Protein AF-A0A1Q7UGV7-F1 (afdb_monomer)

Secondary structure (DSSP, 8-state):
---S-HHHHHHHHHHHHHHHH--S-SSS---S------HHHHHHHHHHHHHHHHHHHHHHHTT--THHHHHHHHHHHHHHHHHHHH-HHHH-BTBEE-GGG---TTT--TTT-HHHHHHHHHHHHHHHHHHHHHHHHSHHHHHHHHHHH-HHHHHHTT--HHHHHHHHHHHHHHHHHHHHHHHHHHHSEE-GGGGSHHHHHHHHHHHHHH-TT-HHHHHHHHHHHHHHHHHHHH---TT----SSS-TTHHHHHHHHHHHHHHHH-TTHHHHHHHHHHHHHHHHHHHHHHHHHHHHHTT-

Sequence (300 aa):
MVSLAQTALFGIAGVIIGNLATKGGAGGTSKGLHLGWDPTVALVVAVVMTTVIGLIFGAVAARSAGIYFLMITLTFSVIATYTLGQVTNISGFSGIGGISSYTPGWIGDVLAHPDRLYYVALAVAAAVYLLIRYIVRTPFGLSLQGVRDDPVRMASLGYHVPLHRTLAFGFAAFIASLGGILYVWWSGQISPGNVDLPETINLLIMAVIGGLFRIEGAWLGAFVFIVIQNYVRDFSVPGLGFGGTLFGGSFNTIVGIIFLVIVLASPGGLMGAWDRIVAEIARRRGLMRTADESAAGAGN

Solvent-accessible surface area (backbone atoms only — not comparable to full-atom values): 15319 Å² total; per-residue (Å²): 132,80,74,44,31,48,42,23,32,13,41,50,10,27,46,44,32,42,22,28,25,33,62,64,77,72,85,84,54,51,46,41,69,44,62,45,43,58,34,60,59,22,47,54,49,19,39,51,51,29,20,53,52,23,32,53,53,15,56,61,41,30,77,44,63,71,69,58,28,38,52,51,23,42,48,47,14,51,52,40,23,50,47,38,54,65,41,36,70,58,27,7,88,77,20,36,41,54,36,26,74,47,48,38,83,91,61,38,55,39,87,83,38,57,66,47,52,50,54,49,53,51,50,51,51,53,50,51,52,51,48,51,61,51,42,54,74,33,73,68,31,47,51,51,51,44,44,67,76,38,48,67,62,34,40,75,73,71,44,63,60,44,59,54,45,11,51,53,35,17,53,49,17,38,55,25,14,56,53,17,43,53,46,25,47,71,66,20,41,47,41,37,75,76,21,26,71,67,48,38,48,51,53,49,48,24,37,45,46,5,11,90,88,43,78,70,14,44,57,53,10,44,52,54,47,50,49,49,53,54,55,56,68,71,58,71,74,90,77,74,91,69,92,62,89,80,65,89,49,62,67,63,55,51,53,49,50,54,50,51,52,46,49,74,76,24,90,44,13,55,51,43,48,49,52,53,51,53,52,48,52,50,51,55,54,52,54,51,53,54,51,52,53,53,58,63,63,72,75,119

Radius of gyration: 23.16 Å; Cα contacts (8 Å, |Δi|>4): 391; chains: 1; bounding box: 74×62×50 Å

Nearest PDB structures (foldseek):
  8e0m-assembly4_K  TM=2.360E-01  e=9.316E+00  synthetic construct

pLDDT: mean 77.2, std 14.67, range [37.06, 95.44]

Mean predicted aligned error: 10.92 Å

Foldseek 3Di:
DDFLQLLLLLQQLLLQLLQCQAQQDDPHDFQENNNNDQSVVSLVCSLVVSLVVLLVLLLVLLVDDDPSSRVSRLVNLAVSLVCLCPVCHRQNNFGRFQSLCRHHPVLHRCVVCVVSLVVVVVVLVVVVLVVVVVCCPDPLVVLVVVCVVPVVVSVVVVDPRSNSSSVVSSVSSSSSSVVSNSVCNVVRTRGSVSSDPLVSVLQVLLCQQLFVPDSSSNVVSVVVSVVLLVVQVVPPPPPPPPPDDPCPPSSSVVSVVVSVVQCVVDVGHPVRVVVVVVVVVVVVVVVVVVVVVVVVVVPD

Structure (mmCIF, N/CA/C/O backbone):
data_AF-A0A1Q7UGV7-F1
#
_entry.id   AF-A0A1Q7UGV7-F1
#
loop_
_atom_site.group_PDB
_atom_site.id
_atom_site.type_symbol
_atom_site.label_atom_id
_atom_site.label_alt_id
_atom_site.label_comp_id
_atom_site.label_asym_id
_atom_site.label_entity_id
_atom_site.label_seq_id
_atom_site.pdbx_PDB_ins_code
_atom_site.Cartn_x
_atom_site.Cartn_y
_atom_site.Cartn_z
_atom_site.occupancy
_atom_site.B_iso_or_equiv
_atom_site.auth_seq_id
_atom_site.auth_comp_id
_atom_site.auth_asym_id
_atom_site.auth_atom_id
_atom_site.pdbx_PDB_model_num
ATOM 1 N N . MET A 1 1 ? -5.995 0.614 12.269 1.00 67.00 1 MET A N 1
ATOM 2 C CA . MET A 1 1 ? -4.576 0.787 12.650 1.00 67.00 1 MET A CA 1
ATOM 3 C C . MET A 1 1 ? -3.782 0.989 11.374 1.00 67.00 1 MET A C 1
ATOM 5 O O . MET A 1 1 ? -4.121 0.351 10.386 1.00 67.00 1 MET A O 1
ATOM 9 N N . VAL A 1 2 ? -2.805 1.893 11.371 1.00 80.44 2 VAL A N 1
ATOM 10 C CA . VAL A 1 2 ? -1.904 2.085 10.221 1.00 80.44 2 VAL A CA 1
ATOM 11 C C . VAL A 1 2 ? -0.871 0.958 10.228 1.00 80.44 2 VAL A C 1
ATOM 13 O O . VAL A 1 2 ? -0.525 0.466 11.297 1.00 80.44 2 VAL A O 1
ATOM 16 N N . SER A 1 3 ? -0.417 0.523 9.058 1.00 85.75 3 SER A N 1
ATOM 17 C CA . SER A 1 3 ? 0.679 -0.434 8.911 1.00 85.75 3 SER A CA 1
ATOM 18 C C . SER A 1 3 ? 1.741 0.170 7.999 1.00 85.75 3 SER A C 1
ATOM 20 O O . SER A 1 3 ? 1.414 0.978 7.133 1.00 85.75 3 SER A O 1
ATOM 22 N N . LEU A 1 4 ? 2.998 -0.194 8.249 1.00 86.75 4 LEU A N 1
ATOM 23 C CA . LEU A 1 4 ? 4.170 0.279 7.508 1.00 86.75 4 LEU A CA 1
ATOM 24 C C . LEU A 1 4 ? 4.808 -0.825 6.651 1.00 86.75 4 LEU A C 1
ATOM 26 O O . LEU A 1 4 ? 5.877 -0.640 6.086 1.00 86.75 4 LEU A O 1
ATOM 30 N N . ALA A 1 5 ? 4.163 -1.989 6.553 1.00 89.75 5 ALA A N 1
ATOM 31 C CA . ALA A 1 5 ? 4.697 -3.141 5.828 1.00 89.75 5 ALA A CA 1
ATOM 32 C C . ALA A 1 5 ? 4.327 -3.141 4.333 1.00 89.75 5 ALA A C 1
ATOM 34 O O . ALA A 1 5 ? 4.811 -3.977 3.574 1.00 89.75 5 ALA A O 1
ATOM 35 N N . GLN A 1 6 ? 3.455 -2.233 3.894 1.00 90.81 6 GLN A N 1
ATOM 36 C CA . GLN A 1 6 ? 2.948 -2.185 2.523 1.00 90.81 6 GLN A CA 1
ATOM 37 C C . GLN A 1 6 ? 4.055 -1.905 1.509 1.00 90.81 6 GLN A C 1
ATOM 39 O O . GLN A 1 6 ? 4.048 -2.523 0.449 1.00 90.81 6 GLN A O 1
ATOM 44 N N . THR A 1 7 ? 5.030 -1.057 1.843 1.00 89.94 7 THR A N 1
ATOM 45 C CA . THR A 1 7 ? 6.210 -0.810 1.001 1.00 89.94 7 THR A CA 1
ATOM 46 C C . THR A 1 7 ? 6.999 -2.099 0.776 1.00 89.94 7 THR A C 1
ATOM 48 O O . THR A 1 7 ? 7.379 -2.411 -0.347 1.00 89.94 7 THR A O 1
ATOM 51 N N . ALA A 1 8 ? 7.156 -2.908 1.828 1.00 89.62 8 ALA A N 1
ATOM 52 C CA . ALA A 1 8 ? 7.800 -4.220 1.771 1.00 89.62 8 ALA A CA 1
ATOM 53 C C . ALA A 1 8 ? 7.129 -5.129 0.730 1.00 89.62 8 ALA A C 1
ATOM 55 O O . ALA A 1 8 ? 7.785 -5.713 -0.127 1.00 89.62 8 ALA A O 1
ATOM 56 N N . LEU A 1 9 ? 5.798 -5.220 0.794 1.00 92.38 9 LEU A N 1
ATOM 57 C CA . LEU A 1 9 ? 4.983 -6.065 -0.081 1.00 92.38 9 LEU A CA 1
ATOM 58 C C . LEU A 1 9 ? 4.959 -5.546 -1.523 1.00 92.38 9 LEU A C 1
ATOM 60 O O . LEU A 1 9 ? 5.048 -6.332 -2.463 1.00 92.38 9 LEU A O 1
ATOM 64 N N . PHE A 1 10 ? 4.907 -4.226 -1.691 1.00 91.88 10 PHE A N 1
ATOM 65 C CA . PHE A 1 10 ? 5.110 -3.548 -2.969 1.00 91.88 10 PHE A CA 1
ATOM 66 C C . PHE A 1 10 ? 6.454 -3.950 -3.600 1.00 91.88 10 PHE A C 1
ATOM 68 O O . PHE A 1 10 ? 6.502 -4.358 -4.762 1.00 91.88 10 PHE A O 1
ATOM 75 N N . GLY A 1 11 ? 7.529 -3.934 -2.809 1.00 86.50 11 GLY A N 1
ATOM 76 C CA . GLY A 1 11 ? 8.866 -4.326 -3.245 1.00 86.50 11 GLY A CA 1
ATOM 77 C C . GLY A 1 11 ? 8.981 -5.801 -3.623 1.00 86.50 11 GLY A C 1
ATOM 78 O O . GLY A 1 11 ? 9.531 -6.144 -4.670 1.00 86.50 11 GLY A O 1
ATOM 79 N N . ILE A 1 12 ? 8.410 -6.677 -2.794 1.00 87.88 12 ILE A N 1
ATOM 80 C CA . ILE A 1 12 ? 8.365 -8.125 -3.029 1.00 87.88 12 ILE A CA 1
ATOM 81 C C . ILE A 1 12 ? 7.643 -8.431 -4.348 1.00 87.88 12 ILE A C 1
ATOM 83 O O . ILE A 1 12 ? 8.163 -9.198 -5.155 1.00 87.88 12 ILE A O 1
ATOM 87 N N . ALA A 1 13 ? 6.502 -7.790 -4.620 1.00 87.19 13 ALA A N 1
ATOM 88 C CA . ALA A 1 13 ? 5.792 -7.963 -5.888 1.00 87.19 13 ALA A CA 1
ATOM 89 C C . ALA A 1 13 ? 6.644 -7.551 -7.094 1.00 87.19 13 ALA A C 1
ATOM 91 O O . ALA A 1 13 ? 6.709 -8.288 -8.078 1.00 87.19 13 ALA A O 1
ATOM 92 N N . GLY A 1 14 ? 7.330 -6.409 -6.995 1.00 83.06 14 GLY A N 1
ATOM 93 C CA . GLY A 1 14 ? 8.205 -5.915 -8.054 1.00 83.06 14 GLY A CA 1
ATOM 94 C C . GLY A 1 14 ? 9.393 -6.842 -8.341 1.00 83.06 14 GLY A C 1
ATOM 95 O O . GLY A 1 14 ? 9.759 -7.060 -9.495 1.00 83.06 14 GLY A O 1
ATOM 96 N N . VAL A 1 15 ? 9.967 -7.455 -7.306 1.00 83.50 15 VAL A N 1
ATOM 97 C CA . VAL A 1 15 ? 11.076 -8.409 -7.454 1.00 83.50 15 VAL A CA 1
ATOM 98 C C . VAL A 1 15 ? 10.588 -9.738 -8.020 1.00 83.50 15 VAL A C 1
ATOM 100 O O . VAL A 1 15 ? 11.261 -10.309 -8.878 1.00 83.50 15 VAL A O 1
ATOM 103 N N . ILE A 1 16 ? 9.416 -10.228 -7.603 1.00 84.75 16 ILE A N 1
ATOM 104 C CA . ILE A 1 16 ? 8.842 -11.463 -8.153 1.00 84.75 16 ILE A CA 1
ATOM 105 C C . ILE A 1 16 ? 8.552 -11.283 -9.645 1.00 84.75 16 ILE A C 1
ATOM 107 O O . ILE A 1 16 ? 9.018 -12.090 -10.447 1.00 84.75 16 ILE A O 1
ATOM 111 N N . ILE A 1 17 ? 7.866 -10.206 -10.048 1.00 82.56 17 ILE A N 1
ATOM 112 C CA . ILE A 1 17 ? 7.601 -9.979 -11.475 1.00 82.56 17 ILE A CA 1
ATOM 113 C C . ILE A 1 17 ? 8.897 -9.760 -12.264 1.00 82.56 17 ILE A C 1
ATOM 115 O O . ILE A 1 17 ? 9.038 -10.309 -13.353 1.00 82.56 17 ILE A O 1
ATOM 119 N N . GLY A 1 18 ? 9.880 -9.052 -11.696 1.00 76.19 18 GLY A N 1
ATOM 120 C CA . GLY A 1 18 ? 11.194 -8.874 -12.312 1.00 76.19 18 GLY A CA 1
ATOM 121 C C . GLY A 1 18 ? 11.913 -10.201 -12.570 1.00 76.19 18 GLY A C 1
ATOM 122 O O . GLY A 1 18 ? 12.462 -10.400 -13.649 1.00 76.19 18 GLY A O 1
ATOM 123 N N . ASN A 1 19 ? 11.865 -11.145 -11.629 1.00 77.31 19 ASN A N 1
ATOM 124 C CA . ASN A 1 19 ? 12.480 -12.467 -11.790 1.00 77.31 19 ASN A CA 1
ATOM 125 C C . ASN A 1 19 ? 11.734 -13.379 -12.769 1.00 77.31 19 ASN A C 1
ATOM 127 O O . ASN A 1 19 ? 12.368 -14.141 -13.500 1.00 77.31 19 ASN A O 1
ATOM 131 N N . LEU A 1 20 ? 10.399 -13.329 -12.760 1.00 76.31 20 LEU A N 1
ATOM 132 C CA . LEU A 1 20 ? 9.573 -14.207 -13.588 1.00 76.31 20 LEU A CA 1
ATOM 133 C C . LEU A 1 20 ? 9.505 -13.736 -15.042 1.00 76.31 20 LEU A C 1
ATOM 135 O O . LEU A 1 20 ? 9.543 -14.567 -15.946 1.00 76.31 20 LEU A O 1
ATOM 139 N N . ALA A 1 21 ? 9.404 -12.425 -15.269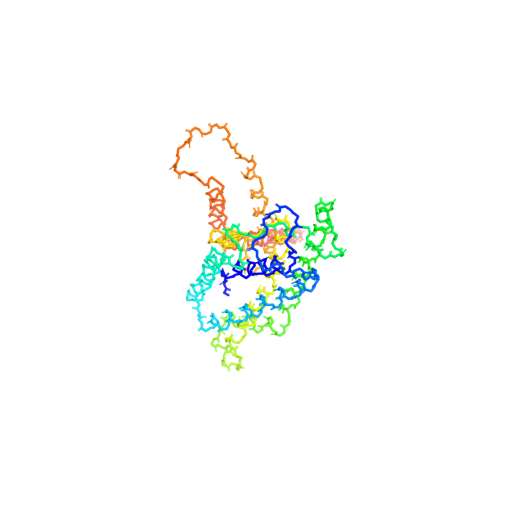 1.00 71.75 21 ALA A N 1
ATOM 140 C CA . ALA A 1 21 ? 9.193 -11.863 -16.599 1.00 71.75 21 ALA A CA 1
ATOM 141 C C . ALA A 1 21 ? 10.501 -11.663 -17.383 1.00 71.75 21 ALA A C 1
ATOM 143 O O . ALA A 1 21 ? 10.506 -11.804 -18.606 1.00 71.75 21 ALA A O 1
ATOM 144 N N . THR A 1 22 ? 11.621 -11.355 -16.717 1.00 66.88 22 THR A N 1
ATOM 145 C CA . THR A 1 22 ? 12.880 -11.096 -17.434 1.00 66.88 22 THR A CA 1
ATOM 146 C C . THR A 1 22 ? 13.484 -12.393 -17.978 1.00 66.88 22 THR A C 1
ATOM 148 O O . THR A 1 22 ? 13.682 -13.362 -17.249 1.00 66.88 22 THR A O 1
ATOM 151 N N . LYS A 1 23 ? 13.808 -12.406 -19.277 1.00 58.66 23 LYS A N 1
ATOM 152 C CA . LYS A 1 23 ? 14.456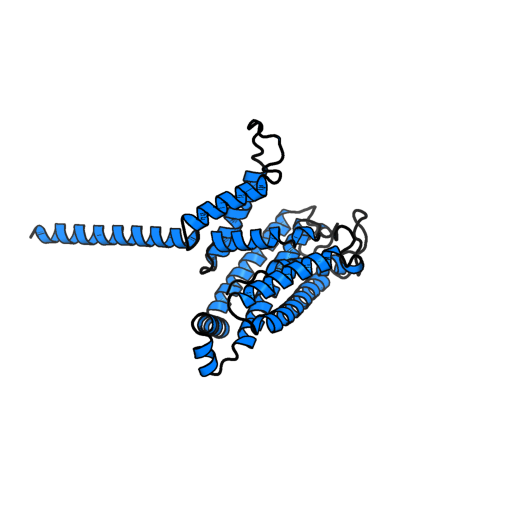 -13.537 -19.976 1.00 58.66 23 LYS A CA 1
ATOM 153 C C . LYS A 1 23 ? 15.986 -13.485 -19.966 1.00 58.66 23 LYS A C 1
ATOM 155 O O . LYS A 1 23 ? 16.624 -14.318 -20.594 1.00 58.66 23 LYS A O 1
ATOM 160 N N . GLY A 1 24 ? 16.575 -12.508 -19.278 1.00 58.38 24 GLY A N 1
ATOM 161 C CA . GLY A 1 24 ? 17.994 -12.205 -19.429 1.00 58.38 24 GLY A CA 1
ATOM 162 C C . GLY A 1 24 ? 18.267 -11.569 -20.793 1.00 58.38 24 GLY A C 1
ATOM 163 O O . GLY A 1 24 ? 18.803 -12.214 -21.684 1.00 58.38 24 GLY A O 1
ATOM 164 N N . GLY A 1 25 ? 17.895 -10.294 -20.964 1.00 42.88 25 GLY A N 1
ATOM 165 C CA . GLY A 1 25 ? 18.354 -9.493 -22.107 1.00 42.88 25 GLY A CA 1
ATOM 166 C C . GLY A 1 25 ? 17.326 -8.557 -22.743 1.00 42.88 25 GLY A C 1
ATOM 167 O O . GLY A 1 25 ? 16.504 -8.978 -23.544 1.00 42.88 25 GLY A O 1
ATOM 168 N N . ALA A 1 26 ? 17.437 -7.269 -22.415 1.00 37.06 26 ALA A N 1
ATOM 169 C CA . ALA A 1 26 ? 17.549 -6.142 -23.350 1.00 37.06 26 ALA A CA 1
ATOM 170 C C . ALA A 1 26 ? 18.143 -4.978 -22.527 1.00 37.06 26 ALA A C 1
ATOM 172 O O . ALA A 1 26 ? 17.424 -4.290 -21.812 1.00 37.06 26 ALA A O 1
ATOM 173 N N . GLY A 1 27 ? 19.481 -4.869 -22.495 1.00 40.97 27 GLY A N 1
ATOM 174 C CA . GLY A 1 27 ? 20.217 -3.877 -21.681 1.00 40.97 27 GLY A CA 1
ATOM 175 C C . GLY A 1 27 ? 21.348 -4.418 -20.786 1.00 40.97 27 GLY A C 1
ATOM 176 O O . GLY A 1 27 ? 22.076 -3.631 -20.195 1.00 40.97 27 GLY A O 1
ATOM 177 N N . GLY A 1 28 ? 21.546 -5.740 -20.698 1.00 39.44 28 GLY A N 1
ATOM 178 C CA . GLY A 1 28 ? 22.765 -6.330 -20.115 1.00 39.44 28 GLY A CA 1
ATOM 179 C C . GLY A 1 28 ? 22.856 -6.473 -18.584 1.00 39.44 28 GLY A C 1
ATOM 180 O O . GLY A 1 28 ? 23.904 -6.894 -18.105 1.00 39.44 28 GLY A O 1
ATOM 181 N N . THR A 1 29 ? 21.815 -6.192 -17.791 1.00 47.84 29 THR A N 1
ATOM 182 C CA . THR A 1 29 ? 21.934 -6.193 -16.308 1.00 47.84 29 THR A CA 1
ATOM 183 C C . THR A 1 29 ? 20.670 -6.617 -15.546 1.00 47.84 29 THR A C 1
ATOM 185 O O . THR A 1 29 ? 20.337 -6.058 -14.506 1.00 47.84 29 THR A O 1
ATOM 188 N N . SER A 1 30 ? 19.967 -7.662 -15.979 1.00 50.06 30 SER A N 1
ATOM 189 C CA . SER A 1 30 ? 19.127 -8.412 -15.034 1.00 50.06 30 SER A CA 1
ATOM 190 C C . SER A 1 30 ? 20.009 -9.513 -14.426 1.00 50.06 30 SER A C 1
ATOM 192 O O . SER A 1 30 ? 20.573 -10.288 -15.187 1.00 50.06 30 SER A O 1
ATOM 194 N N . LYS A 1 31 ? 20.179 -9.552 -13.095 1.00 52.72 31 LYS A N 1
ATOM 195 C CA . LYS A 1 31 ? 20.978 -10.556 -12.350 1.00 52.72 31 LYS A CA 1
ATOM 196 C C . LYS A 1 31 ? 20.085 -11.427 -11.441 1.00 52.72 31 LYS A C 1
ATOM 198 O O . LYS A 1 31 ? 20.408 -11.624 -10.275 1.00 52.72 31 LYS A O 1
ATOM 203 N N . GLY A 1 32 ? 18.917 -11.823 -11.941 1.00 55.88 32 GLY A N 1
ATOM 204 C CA . GLY A 1 32 ? 17.893 -12.572 -11.198 1.00 55.88 32 GLY A CA 1
ATOM 205 C C . GLY A 1 32 ? 17.752 -14.016 -11.695 1.00 55.88 32 GLY A C 1
ATOM 206 O O . GLY A 1 32 ? 18.615 -14.518 -12.405 1.00 55.88 32 GLY A O 1
ATOM 207 N N . LEU A 1 33 ? 16.643 -14.683 -11.365 1.00 58.44 33 LEU A N 1
ATOM 208 C CA . LEU A 1 33 ? 16.384 -16.090 -11.719 1.00 58.44 33 LEU A CA 1
ATOM 209 C C . LEU A 1 33 ? 16.095 -16.345 -13.215 1.00 58.44 33 LEU A C 1
ATOM 211 O O . LEU A 1 33 ? 16.104 -17.498 -13.632 1.00 58.44 33 LEU A O 1
ATOM 215 N N . HIS A 1 34 ? 15.831 -15.304 -14.010 1.00 65.00 34 HIS A N 1
ATOM 216 C CA . HIS A 1 34 ? 15.622 -15.359 -15.471 1.00 65.00 34 HIS A CA 1
ATOM 217 C C . HIS A 1 34 ? 14.693 -16.475 -15.966 1.00 65.00 34 HIS A C 1
ATOM 219 O O . HIS A 1 34 ? 15.023 -17.216 -16.889 1.00 65.00 34 HIS A O 1
ATOM 225 N N . LEU A 1 35 ? 13.512 -16.600 -15.359 1.00 63.97 35 LEU A N 1
ATOM 226 C CA . LEU A 1 35 ? 12.577 -17.682 -15.688 1.00 63.97 35 LEU A CA 1
ATOM 227 C C . LEU A 1 35 ? 11.894 -17.494 -17.048 1.00 63.97 35 LEU A C 1
ATOM 229 O O . LEU A 1 35 ? 11.501 -18.475 -17.677 1.00 63.97 35 LEU A O 1
ATOM 233 N N . GLY A 1 36 ? 11.757 -16.251 -17.515 1.00 66.19 36 GLY A N 1
ATOM 234 C CA . GLY A 1 36 ? 11.267 -15.966 -18.857 1.00 66.19 36 GLY A CA 1
ATOM 235 C C . GLY A 1 36 ? 9.827 -16.388 -19.136 1.00 66.19 36 GLY A C 1
ATOM 236 O O . GLY A 1 36 ? 9.502 -16.768 -20.264 1.00 66.19 36 GLY A O 1
ATOM 237 N N . TRP A 1 37 ? 8.970 -16.368 -18.122 1.00 76.19 37 TRP A N 1
ATOM 238 C CA . TRP A 1 37 ? 7.570 -16.753 -18.263 1.00 76.19 37 TRP A CA 1
ATOM 239 C C . TRP A 1 37 ? 6.782 -15.714 -19.057 1.00 76.19 37 TRP A C 1
ATOM 241 O O . TRP A 1 37 ? 7.215 -14.573 -19.231 1.00 76.19 37 TRP A O 1
ATOM 251 N N . ASP A 1 38 ? 5.607 -16.116 -19.548 1.00 79.50 38 ASP A N 1
ATOM 252 C CA . ASP A 1 38 ? 4.688 -15.163 -20.161 1.00 79.50 38 ASP A CA 1
ATOM 253 C C . ASP A 1 38 ? 4.357 -14.039 -19.154 1.00 79.50 38 ASP A C 1
ATOM 255 O O . ASP A 1 38 ? 4.014 -14.345 -18.003 1.00 79.50 38 ASP A O 1
ATOM 259 N N . PRO A 1 39 ? 4.441 -12.751 -19.542 1.00 76.06 39 PRO A N 1
ATOM 260 C CA . PRO A 1 39 ? 4.226 -11.642 -18.617 1.00 76.06 39 PRO A CA 1
ATOM 261 C C . PRO A 1 39 ? 2.851 -11.655 -17.933 1.00 76.06 39 PRO A C 1
ATOM 263 O O . PRO A 1 39 ? 2.724 -11.150 -16.818 1.00 76.06 39 PRO A O 1
ATOM 266 N N . THR A 1 40 ? 1.817 -12.242 -18.552 1.00 80.25 40 THR A N 1
ATOM 267 C CA . THR A 1 40 ? 0.489 -12.378 -17.925 1.00 80.25 40 THR A CA 1
ATOM 268 C C . THR A 1 40 ? 0.490 -13.415 -16.808 1.00 80.25 40 THR A C 1
ATOM 270 O O . THR A 1 40 ? -0.086 -13.185 -15.744 1.00 80.25 40 THR A O 1
ATOM 273 N N . VAL A 1 41 ? 1.191 -14.531 -17.004 1.00 83.75 41 VAL A N 1
ATOM 274 C CA . VAL A 1 41 ? 1.348 -15.568 -15.979 1.00 83.75 41 VAL A CA 1
ATOM 275 C C . VAL A 1 41 ? 2.220 -15.037 -14.844 1.00 83.75 41 VAL A C 1
ATOM 277 O O . VAL A 1 41 ? 1.868 -15.189 -13.676 1.00 83.75 41 VAL A O 1
ATOM 280 N N . ALA A 1 42 ? 3.309 -14.336 -15.176 1.00 83.69 42 ALA A N 1
ATOM 281 C CA . ALA A 1 42 ? 4.181 -13.688 -14.200 1.00 83.69 42 ALA A CA 1
ATOM 282 C C . ALA A 1 42 ? 3.423 -12.670 -13.331 1.00 83.69 42 ALA A C 1
ATOM 284 O O . ALA A 1 42 ? 3.621 -12.638 -12.118 1.00 83.69 42 ALA A O 1
ATOM 285 N N . LEU A 1 43 ? 2.514 -11.892 -13.931 1.00 85.62 43 LEU A N 1
ATOM 286 C CA . LEU A 1 43 ? 1.643 -10.949 -13.229 1.00 85.62 43 LEU A CA 1
ATOM 287 C C . LEU A 1 43 ? 0.765 -11.654 -12.186 1.00 85.62 43 LEU A C 1
ATOM 289 O O . LEU A 1 43 ? 0.776 -11.280 -11.014 1.00 85.62 43 LEU A O 1
ATOM 293 N N . VAL A 1 44 ? 0.015 -12.679 -12.602 1.00 88.81 44 VAL A N 1
ATOM 294 C CA . VAL A 1 44 ? -0.903 -13.404 -11.709 1.00 88.81 44 VAL A CA 1
ATOM 295 C C . VAL A 1 44 ? -0.128 -14.070 -10.577 1.00 88.81 44 VAL A C 1
ATOM 297 O O . VAL A 1 44 ? -0.511 -13.954 -9.413 1.00 88.81 44 VAL A O 1
ATOM 300 N N . VAL A 1 45 ? 0.997 -14.713 -10.893 1.00 89.44 45 VAL A N 1
ATOM 301 C CA . VAL A 1 45 ? 1.837 -15.377 -9.892 1.00 89.44 45 VAL A CA 1
ATOM 302 C C . VAL A 1 45 ? 2.442 -14.366 -8.920 1.00 89.44 45 VAL A C 1
ATOM 304 O O . VAL A 1 45 ? 2.421 -14.616 -7.717 1.00 89.44 45 VAL A O 1
ATOM 307 N N . ALA A 1 46 ? 2.913 -13.206 -9.389 1.00 88.31 46 ALA A N 1
ATOM 308 C CA . ALA A 1 46 ? 3.447 -12.161 -8.518 1.00 88.31 46 ALA A CA 1
ATOM 309 C C . ALA A 1 46 ? 2.394 -11.637 -7.534 1.00 88.31 46 ALA A C 1
ATOM 311 O O . ALA A 1 46 ? 2.664 -11.536 -6.338 1.00 88.31 46 ALA A O 1
ATOM 312 N N . VAL A 1 47 ? 1.177 -11.370 -8.011 1.00 92.69 47 VAL A N 1
ATOM 313 C CA . VAL A 1 47 ? 0.071 -10.917 -7.156 1.00 92.69 47 VAL A CA 1
ATOM 314 C C . VAL A 1 47 ? -0.311 -11.989 -6.137 1.00 92.69 47 VAL A C 1
ATOM 316 O O . VAL A 1 47 ? -0.431 -11.689 -4.947 1.00 92.69 47 VAL A O 1
ATOM 319 N N . VAL A 1 48 ? -0.466 -13.245 -6.566 1.00 94.19 48 VAL A N 1
ATOM 320 C CA . VAL A 1 48 ? -0.848 -14.354 -5.677 1.00 94.19 48 VAL A CA 1
ATOM 321 C C . VAL A 1 48 ? 0.228 -14.598 -4.621 1.00 94.19 48 VAL A C 1
ATOM 323 O O . VAL A 1 48 ? -0.087 -14.626 -3.432 1.00 94.19 48 VAL A O 1
ATOM 326 N N . MET A 1 49 ? 1.496 -14.700 -5.019 1.00 92.88 49 MET A N 1
ATOM 327 C CA . MET A 1 49 ? 2.606 -14.950 -4.096 1.00 92.88 49 MET A CA 1
ATOM 328 C C . MET A 1 49 ? 2.764 -13.816 -3.083 1.00 92.88 49 MET A C 1
ATOM 330 O O . MET A 1 49 ? 2.846 -14.080 -1.884 1.00 92.88 49 MET A O 1
ATOM 334 N N . THR A 1 50 ? 2.723 -12.554 -3.522 1.00 93.00 50 THR A N 1
ATOM 335 C CA . THR A 1 50 ? 2.789 -11.411 -2.599 1.00 93.00 50 THR A CA 1
ATOM 336 C C . THR A 1 50 ? 1.585 -11.362 -1.665 1.00 93.00 50 THR A C 1
ATOM 338 O O . THR A 1 50 ? 1.742 -11.056 -0.484 1.00 93.00 50 THR A O 1
ATOM 341 N N . THR A 1 51 ? 0.388 -11.708 -2.144 1.00 94.25 51 THR A N 1
ATOM 342 C CA . THR A 1 51 ? -0.815 -11.766 -1.298 1.00 94.25 51 THR A CA 1
ATOM 343 C C . THR A 1 51 ? -0.688 -12.856 -0.234 1.00 94.25 51 THR A C 1
ATOM 345 O O . THR A 1 51 ? -1.021 -12.616 0.926 1.00 94.25 51 THR A O 1
ATOM 348 N N . VAL A 1 52 ? -0.149 -14.028 -0.585 1.00 95.44 52 VAL A N 1
ATOM 349 C CA . VAL A 1 52 ? 0.116 -15.123 0.365 1.00 95.44 52 VAL A CA 1
ATOM 350 C C . VAL A 1 52 ? 1.165 -14.711 1.400 1.00 95.44 52 VAL A C 1
ATOM 352 O O . VAL A 1 52 ? 0.943 -14.898 2.595 1.00 95.44 52 VAL A O 1
ATOM 355 N N 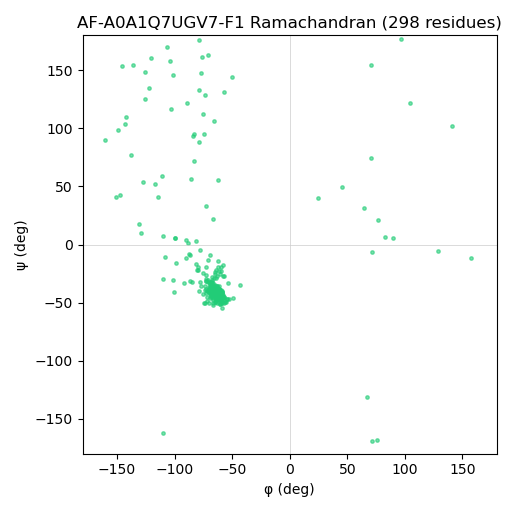. ILE A 1 53 ? 2.266 -14.082 0.977 1.00 93.88 53 ILE A N 1
ATOM 356 C CA . ILE A 1 53 ? 3.285 -13.536 1.893 1.00 93.88 53 ILE A CA 1
ATOM 357 C C . ILE A 1 53 ? 2.661 -12.482 2.817 1.00 93.88 53 ILE A C 1
ATOM 359 O O . ILE A 1 53 ? 2.889 -12.495 4.027 1.00 93.88 53 ILE A O 1
ATOM 363 N N . GLY A 1 54 ? 1.806 -11.619 2.269 1.00 92.94 54 GLY A N 1
ATOM 364 C CA . GLY A 1 54 ? 1.021 -10.654 3.025 1.00 92.94 54 GLY A CA 1
ATOM 365 C C . GLY A 1 54 ? 0.128 -11.316 4.069 1.00 92.94 54 GLY A C 1
ATOM 366 O O . GLY A 1 54 ? 0.134 -10.895 5.217 1.00 92.94 54 GLY A O 1
ATOM 367 N N . LEU A 1 55 ? -0.594 -12.384 3.727 1.00 94.00 55 LEU A N 1
ATOM 368 C CA . LEU A 1 55 ? -1.410 -13.131 4.689 1.00 94.00 55 LEU A CA 1
ATOM 369 C C . LEU A 1 55 ? -0.565 -13.748 5.809 1.00 94.00 55 LEU A C 1
ATOM 371 O O . LEU A 1 55 ? -0.982 -13.712 6.964 1.00 94.00 55 LEU A O 1
ATOM 375 N N . ILE A 1 56 ? 0.632 -14.253 5.502 1.00 94.56 56 ILE A N 1
ATOM 376 C CA . ILE A 1 56 ? 1.559 -14.789 6.510 1.00 94.56 56 ILE A CA 1
ATOM 377 C C . ILE A 1 56 ? 2.025 -13.672 7.453 1.00 94.56 56 ILE A C 1
ATOM 379 O O . ILE A 1 56 ? 1.923 -13.807 8.673 1.00 94.56 56 ILE A O 1
ATOM 383 N N . PHE A 1 57 ? 2.474 -12.539 6.909 1.00 92.94 57 PHE A N 1
ATOM 384 C CA . PHE A 1 57 ? 2.877 -11.375 7.707 1.00 92.94 57 PHE A CA 1
ATOM 385 C C . PHE A 1 57 ? 1.707 -10.828 8.529 1.00 92.94 57 PHE A C 1
ATOM 387 O O . PHE A 1 57 ? 1.862 -10.513 9.709 1.00 92.94 57 PHE A O 1
ATOM 394 N N . GLY A 1 58 ? 0.515 -10.796 7.937 1.00 90.75 58 GLY A N 1
ATOM 395 C CA . GLY A 1 58 ? -0.733 -10.433 8.589 1.00 90.75 58 GLY A CA 1
ATOM 396 C C . GLY A 1 58 ? -1.068 -11.358 9.753 1.00 90.75 58 GLY A C 1
ATOM 397 O O . GLY A 1 58 ? -1.428 -10.863 10.814 1.00 90.75 58 GLY A O 1
ATOM 398 N N . ALA A 1 59 ? -0.886 -12.672 9.604 1.00 92.44 59 ALA A N 1
ATOM 399 C CA . ALA A 1 59 ? -1.164 -13.656 10.650 1.00 92.44 59 ALA A CA 1
ATOM 400 C C . ALA A 1 59 ? -0.245 -13.484 11.868 1.00 92.44 59 ALA A C 1
ATOM 402 O O . ALA A 1 59 ? -0.677 -13.669 13.009 1.00 92.44 59 ALA A O 1
ATOM 403 N N . VAL A 1 60 ? 1.012 -13.098 11.630 1.00 92.00 60 VAL A N 1
ATOM 404 C CA . VAL A 1 60 ? 1.977 -12.784 12.689 1.00 92.00 60 VAL A CA 1
ATOM 405 C C . VAL A 1 60 ? 1.637 -11.443 13.343 1.00 92.00 60 VAL A C 1
ATOM 407 O O . VAL A 1 60 ? 1.496 -11.373 14.563 1.00 92.00 60 VAL A O 1
ATOM 410 N N . ALA A 1 61 ? 1.435 -10.389 12.548 1.00 89.81 61 ALA A N 1
ATOM 411 C CA . ALA A 1 61 ? 1.170 -9.046 13.062 1.00 89.81 61 ALA A CA 1
ATOM 412 C C . ALA A 1 61 ? -0.196 -8.922 13.755 1.00 89.81 61 ALA A C 1
ATOM 414 O O . ALA A 1 61 ? -0.325 -8.181 14.726 1.00 89.81 61 ALA A O 1
ATOM 415 N N . ALA A 1 62 ? -1.215 -9.663 13.313 1.00 86.62 62 ALA A N 1
ATOM 416 C CA . ALA A 1 62 ? -2.576 -9.587 13.845 1.00 86.62 62 ALA A CA 1
ATOM 417 C C . ALA A 1 62 ? -2.694 -9.973 15.327 1.00 86.62 62 ALA A C 1
ATOM 419 O O . ALA A 1 62 ? -3.678 -9.598 15.973 1.00 86.62 62 ALA A O 1
ATOM 420 N N . ARG A 1 63 ? -1.700 -10.696 15.862 1.00 85.06 63 ARG A N 1
ATOM 421 C CA . ARG A 1 63 ? -1.607 -11.059 17.284 1.00 85.06 63 ARG A CA 1
ATOM 422 C C . ARG A 1 63 ? -1.233 -9.876 18.175 1.00 85.06 63 ARG A C 1
ATOM 424 O O . ARG A 1 63 ? -1.475 -9.923 19.376 1.00 85.06 63 ARG A O 1
ATOM 431 N N . SER A 1 64 ? -0.673 -8.818 17.602 1.00 86.12 64 SER A N 1
ATOM 432 C CA . SER A 1 64 ? -0.260 -7.617 18.321 1.00 86.12 64 SER A CA 1
ATOM 433 C C . SER A 1 64 ? -1.246 -6.470 18.098 1.00 86.12 64 SER A C 1
ATOM 435 O O . SER A 1 64 ? -2.006 -6.439 17.128 1.00 86.12 64 SER A O 1
ATOM 437 N N . ALA A 1 65 ? -1.256 -5.510 19.021 1.00 80.69 65 ALA A N 1
ATOM 438 C CA . ALA A 1 65 ? -2.122 -4.337 18.963 1.00 80.69 65 ALA A CA 1
ATOM 439 C C . ALA A 1 65 ? -1.344 -3.064 19.319 1.00 80.69 65 ALA A C 1
ATOM 441 O O . ALA A 1 65 ? -0.344 -3.106 20.037 1.00 80.69 65 ALA A O 1
ATOM 442 N N . GLY A 1 66 ? -1.814 -1.924 18.811 1.00 81.88 66 GLY A N 1
ATOM 443 C CA . GLY A 1 66 ? -1.265 -0.609 19.139 1.00 81.88 66 GLY A CA 1
ATOM 444 C C . GLY A 1 66 ? 0.159 -0.412 18.619 1.00 81.88 66 GLY A C 1
ATOM 445 O O . GLY A 1 66 ? 0.445 -0.683 17.454 1.00 81.88 66 GLY A O 1
ATOM 446 N N . ILE A 1 67 ? 1.051 0.062 19.491 1.00 87.00 67 ILE A N 1
ATOM 447 C CA . ILE A 1 67 ? 2.445 0.386 19.149 1.00 87.00 67 ILE A CA 1
ATOM 448 C C . ILE A 1 67 ? 3.219 -0.870 18.720 1.00 87.00 67 ILE A C 1
ATOM 450 O O . ILE A 1 67 ? 3.995 -0.817 17.770 1.00 87.00 67 ILE A O 1
ATOM 454 N N . TYR A 1 68 ? 2.950 -2.024 19.338 1.00 89.50 68 TYR A N 1
ATOM 455 C CA . TYR A 1 68 ? 3.599 -3.286 18.969 1.00 89.50 68 TYR A CA 1
ATOM 456 C C . TYR A 1 68 ? 3.282 -3.709 17.531 1.00 89.50 68 TYR A C 1
ATOM 458 O O . TYR A 1 68 ? 4.163 -4.194 16.827 1.00 89.50 68 TYR A O 1
ATOM 466 N N . PHE A 1 69 ? 2.046 -3.480 17.070 1.00 88.25 69 PHE A N 1
ATOM 467 C CA . PHE A 1 69 ? 1.666 -3.744 15.680 1.00 88.25 69 PHE A CA 1
ATOM 468 C C . PHE A 1 69 ? 2.479 -2.877 14.713 1.00 88.25 69 PHE A C 1
ATOM 470 O O . PHE A 1 69 ? 3.030 -3.387 13.739 1.00 88.25 69 PHE A O 1
ATOM 477 N N . LEU A 1 70 ? 2.614 -1.581 15.013 1.00 88.00 70 LEU A N 1
ATOM 478 C CA . LEU A 1 70 ? 3.427 -0.668 14.209 1.00 88.00 70 LEU A CA 1
ATOM 479 C C . LEU A 1 70 ? 4.883 -1.132 14.150 1.00 88.00 70 LEU A C 1
ATOM 481 O O . LEU A 1 70 ? 5.434 -1.242 13.056 1.00 88.00 70 LEU A O 1
ATOM 485 N N . MET A 1 71 ? 5.464 -1.480 15.301 1.00 91.25 71 MET A N 1
ATOM 486 C CA . MET A 1 71 ? 6.853 -1.923 15.404 1.00 91.25 71 MET A CA 1
ATOM 487 C C . MET A 1 71 ? 7.111 -3.189 14.578 1.00 91.25 71 MET A C 1
ATOM 489 O O . MET A 1 71 ? 8.046 -3.210 13.788 1.00 91.25 71 MET A O 1
ATOM 493 N N . ILE A 1 72 ? 6.234 -4.196 14.662 1.00 92.06 72 ILE A N 1
ATOM 494 C CA . ILE A 1 72 ? 6.343 -5.425 13.856 1.00 92.06 72 ILE A CA 1
ATOM 495 C C . ILE A 1 72 ? 6.255 -5.114 12.357 1.00 92.06 72 ILE A C 1
ATOM 497 O O . ILE A 1 72 ? 7.040 -5.634 11.568 1.00 92.06 72 ILE A O 1
ATOM 501 N N . THR A 1 73 ? 5.328 -4.244 11.944 1.00 92.75 73 THR A N 1
ATOM 502 C CA . THR A 1 73 ? 5.173 -3.912 10.517 1.00 92.75 73 THR A CA 1
ATOM 503 C C . THR A 1 73 ? 6.345 -3.103 9.964 1.00 92.75 73 THR A C 1
ATOM 505 O O . THR A 1 73 ? 6.740 -3.313 8.819 1.00 92.75 73 THR A O 1
ATOM 508 N N . LEU A 1 74 ? 6.948 -2.241 10.787 1.00 91.75 74 LEU A N 1
ATOM 509 C CA . LEU A 1 74 ? 8.194 -1.554 10.458 1.00 91.75 74 LEU A CA 1
ATOM 510 C C . LEU A 1 74 ? 9.334 -2.564 10.292 1.00 91.75 74 LEU A C 1
ATOM 512 O O . LEU A 1 74 ? 10.073 -2.512 9.312 1.00 91.75 74 LEU A O 1
ATOM 516 N N . THR A 1 75 ? 9.439 -3.525 11.212 1.00 91.88 75 THR A N 1
ATOM 517 C CA . THR A 1 75 ? 10.424 -4.604 11.129 1.00 91.88 75 THR A CA 1
ATOM 518 C C . THR A 1 75 ? 10.256 -5.423 9.850 1.00 91.88 75 THR A C 1
ATOM 520 O O . THR A 1 75 ? 11.256 -5.720 9.207 1.00 91.88 75 THR A O 1
ATOM 523 N N . PHE A 1 76 ? 9.029 -5.729 9.414 1.00 91.44 76 PHE A N 1
ATOM 524 C CA . PHE A 1 76 ? 8.806 -6.396 8.123 1.00 91.44 76 PHE A CA 1
ATOM 525 C C . PHE A 1 76 ? 9.310 -5.579 6.934 1.00 91.44 76 PHE A C 1
ATOM 527 O O . PHE A 1 76 ? 9.917 -6.155 6.033 1.00 91.44 76 PHE A O 1
ATOM 534 N N . SER A 1 77 ? 9.113 -4.256 6.947 1.00 89.75 77 SER A N 1
ATOM 535 C CA . SER A 1 77 ? 9.686 -3.373 5.926 1.00 89.75 77 SER A CA 1
ATOM 536 C C . SER A 1 77 ? 11.204 -3.485 5.890 1.00 89.75 77 SER A C 1
ATOM 538 O O . SER A 1 77 ? 11.762 -3.747 4.832 1.00 89.75 77 SER A O 1
ATOM 540 N N . VAL A 1 78 ? 11.861 -3.373 7.046 1.00 90.62 78 VAL A N 1
ATOM 541 C CA . VAL A 1 78 ? 13.325 -3.445 7.151 1.00 90.62 78 VAL A CA 1
ATOM 542 C C . VAL A 1 78 ? 13.851 -4.816 6.718 1.00 90.62 78 VAL A C 1
ATOM 544 O O . VAL A 1 78 ? 14.793 -4.890 5.932 1.00 90.62 78 VAL A O 1
ATOM 547 N N . ILE A 1 79 ? 13.228 -5.908 7.171 1.00 90.50 79 ILE A N 1
ATOM 548 C CA . ILE A 1 79 ? 13.606 -7.270 6.767 1.00 90.50 79 ILE A CA 1
ATOM 549 C C . ILE A 1 79 ? 13.508 -7.419 5.249 1.00 90.50 79 ILE A C 1
ATOM 551 O O . ILE A 1 79 ? 14.420 -7.982 4.646 1.00 90.50 79 ILE A O 1
ATOM 555 N N . ALA A 1 80 ? 12.449 -6.903 4.620 1.00 86.69 80 ALA A N 1
ATOM 556 C CA . ALA A 1 80 ? 12.320 -6.955 3.169 1.00 86.69 80 ALA A CA 1
ATOM 557 C C . ALA A 1 80 ? 13.432 -6.161 2.474 1.00 86.69 80 ALA A C 1
ATOM 559 O O . ALA A 1 80 ? 14.070 -6.708 1.579 1.00 86.69 80 ALA A O 1
ATOM 560 N N . THR A 1 81 ? 13.739 -4.936 2.916 1.00 85.69 81 THR A N 1
ATOM 561 C CA . THR A 1 81 ? 14.846 -4.138 2.362 1.00 85.69 81 THR A CA 1
ATOM 562 C C . THR A 1 81 ? 16.176 -4.894 2.434 1.00 85.69 81 THR A C 1
ATOM 564 O O . THR A 1 81 ? 16.884 -4.998 1.434 1.00 85.69 81 THR A O 1
ATOM 567 N N . TYR A 1 82 ? 16.510 -5.475 3.592 1.00 86.50 82 TYR A N 1
ATOM 568 C CA . TYR A 1 82 ? 17.757 -6.226 3.772 1.00 86.50 82 TYR A CA 1
ATOM 569 C C . TYR A 1 82 ? 17.773 -7.537 2.990 1.00 86.50 82 TYR A C 1
ATOM 571 O O . TYR A 1 82 ? 18.798 -7.883 2.412 1.00 86.50 82 TYR A O 1
ATOM 579 N N . THR A 1 83 ? 16.647 -8.245 2.917 1.00 84.69 83 THR A N 1
ATOM 580 C CA . THR A 1 83 ? 16.531 -9.471 2.117 1.00 84.69 83 THR A CA 1
ATOM 581 C C . THR A 1 83 ? 16.749 -9.156 0.640 1.00 84.69 83 THR A C 1
ATOM 583 O O . THR A 1 83 ? 17.533 -9.827 -0.023 1.00 84.69 83 THR A O 1
ATOM 586 N N . LEU A 1 84 ? 16.132 -8.086 0.133 1.00 78.56 84 LEU A N 1
ATOM 587 C CA . LEU A 1 84 ? 16.342 -7.620 -1.236 1.00 78.56 84 LEU A CA 1
ATOM 588 C C . LEU A 1 84 ? 17.761 -7.082 -1.461 1.00 78.56 84 LEU A C 1
ATOM 590 O O . LEU A 1 84 ? 18.281 -7.202 -2.562 1.00 78.56 84 LEU A O 1
ATOM 594 N N . GLY A 1 85 ? 18.415 -6.512 -0.451 1.00 76.50 85 GLY A N 1
ATOM 595 C CA . GLY A 1 85 ? 19.796 -6.036 -0.563 1.00 76.50 85 GLY A CA 1
ATOM 596 C C . GLY A 1 85 ? 20.856 -7.139 -0.503 1.00 76.50 85 GLY A C 1
ATOM 597 O O . GLY A 1 85 ? 21.874 -7.044 -1.180 1.00 76.50 85 GLY A O 1
ATOM 598 N N . GLN A 1 86 ? 20.637 -8.181 0.304 1.00 78.44 86 GLN A N 1
ATOM 599 C CA . GLN A 1 86 ? 21.649 -9.203 0.596 1.00 78.44 86 GLN A CA 1
ATOM 600 C C . GLN A 1 86 ? 21.461 -10.498 -0.195 1.00 78.44 86 GLN A C 1
ATOM 602 O O . GLN A 1 86 ? 22.446 -11.168 -0.505 1.00 78.44 86 GLN A O 1
ATOM 607 N N . VAL A 1 87 ? 20.224 -10.868 -0.548 1.00 74.94 87 VAL A N 1
ATOM 608 C CA . VAL A 1 87 ? 19.948 -12.101 -1.301 1.00 74.94 87 VAL A CA 1
ATOM 609 C C . VAL A 1 87 ? 20.152 -11.852 -2.794 1.00 74.94 87 VAL A C 1
ATOM 611 O O . VAL A 1 87 ? 19.218 -11.823 -3.594 1.00 74.94 87 VAL A O 1
ATOM 614 N N . THR A 1 88 ? 21.420 -11.709 -3.173 1.00 67.69 88 THR A N 1
ATOM 615 C CA . THR A 1 88 ? 21.863 -11.381 -4.536 1.00 67.69 88 THR A CA 1
ATOM 616 C C . THR A 1 88 ? 21.439 -12.399 -5.593 1.00 67.69 88 THR A C 1
ATOM 618 O O . THR A 1 88 ? 21.391 -12.048 -6.766 1.00 67.69 88 THR A O 1
ATOM 621 N N . ASN A 1 89 ? 21.094 -13.627 -5.193 1.00 63.69 89 ASN A N 1
ATOM 622 C CA . ASN A 1 89 ? 20.572 -14.666 -6.085 1.00 63.69 89 ASN A CA 1
ATOM 623 C C . ASN A 1 89 ? 19.159 -14.331 -6.611 1.00 63.69 89 ASN A C 1
ATOM 625 O O . ASN A 1 89 ? 18.816 -14.669 -7.735 1.00 63.69 89 ASN A O 1
ATOM 629 N N . ILE A 1 90 ? 18.341 -13.634 -5.812 1.00 64.50 90 ILE A N 1
ATOM 630 C CA . ILE A 1 90 ? 16.953 -13.300 -6.168 1.00 64.50 90 ILE A CA 1
ATOM 631 C C . ILE A 1 90 ? 16.851 -11.856 -6.667 1.00 64.50 90 ILE A C 1
ATOM 633 O O . ILE A 1 90 ? 16.119 -11.576 -7.608 1.00 64.50 90 ILE A O 1
ATOM 637 N N . SER A 1 91 ? 17.553 -10.912 -6.048 1.00 61.16 91 SER A N 1
ATOM 638 C CA . SER A 1 91 ? 17.422 -9.485 -6.371 1.00 61.16 91 SER A CA 1
ATOM 639 C C . SER A 1 91 ? 18.507 -8.945 -7.302 1.00 61.16 91 SER A C 1
ATOM 641 O O . SER A 1 91 ? 18.337 -7.864 -7.866 1.00 61.16 91 SER A O 1
ATOM 643 N N . GLY A 1 92 ? 19.618 -9.665 -7.473 1.00 61.50 92 GLY A N 1
ATOM 644 C CA . GLY A 1 92 ? 20.824 -9.128 -8.092 1.00 61.50 92 GLY A CA 1
ATOM 645 C C . GLY A 1 92 ? 21.541 -8.100 -7.204 1.00 61.50 92 GLY A C 1
ATOM 646 O O . GLY A 1 92 ? 20.943 -7.425 -6.375 1.00 61.50 92 GLY A O 1
ATOM 647 N N . PHE A 1 93 ? 22.852 -7.933 -7.395 1.00 60.34 93 PHE A N 1
ATOM 648 C CA . PHE A 1 93 ? 23.687 -7.029 -6.575 1.00 60.34 93 PHE A CA 1
ATOM 649 C C . PHE A 1 93 ? 23.256 -5.544 -6.603 1.00 60.34 93 PHE A C 1
ATOM 651 O O . PHE A 1 93 ? 23.583 -4.792 -5.692 1.00 60.34 93 PHE A O 1
ATOM 658 N N . SER A 1 94 ? 22.535 -5.105 -7.641 1.00 63.41 94 SER A N 1
ATOM 659 C CA . SER A 1 94 ? 22.105 -3.704 -7.812 1.00 63.41 94 SER A CA 1
ATOM 660 C C . SER A 1 94 ? 20.605 -3.559 -8.088 1.00 63.41 94 SER A C 1
ATOM 662 O O . SER A 1 94 ? 20.147 -2.466 -8.418 1.00 63.41 94 SER A O 1
ATOM 664 N N . GLY A 1 95 ? 19.835 -4.641 -7.939 1.00 68.25 95 GLY A N 1
ATOM 665 C CA . GLY A 1 95 ? 18.447 -4.711 -8.383 1.00 68.25 95 GLY A CA 1
ATOM 666 C C . GLY A 1 95 ? 18.269 -5.355 -9.760 1.00 68.25 95 GLY A C 1
ATOM 667 O O . GLY A 1 95 ? 19.233 -5.719 -10.441 1.00 68.25 95 GLY A O 1
ATOM 668 N N . ILE A 1 96 ? 17.007 -5.493 -10.162 1.00 70.56 96 ILE A N 1
ATOM 669 C CA . ILE A 1 96 ? 16.593 -6.093 -11.434 1.00 70.56 96 ILE A CA 1
ATOM 670 C C . ILE A 1 96 ? 16.197 -4.962 -12.381 1.00 70.56 96 ILE A C 1
ATOM 672 O O . ILE A 1 96 ? 15.250 -4.232 -12.095 1.00 70.56 96 ILE A O 1
ATOM 676 N N . GLY A 1 97 ? 16.925 -4.809 -13.489 1.00 70.38 97 GLY A N 1
ATOM 677 C CA . GLY A 1 97 ? 16.642 -3.820 -14.534 1.00 70.38 97 GLY A CA 1
ATOM 678 C C . GLY A 1 97 ? 16.064 -4.429 -15.813 1.00 70.38 97 GLY A C 1
ATOM 679 O O . GLY A 1 97 ? 16.061 -5.648 -15.993 1.00 70.38 97 GLY A O 1
ATOM 680 N N . GLY A 1 98 ? 15.594 -3.562 -16.713 1.00 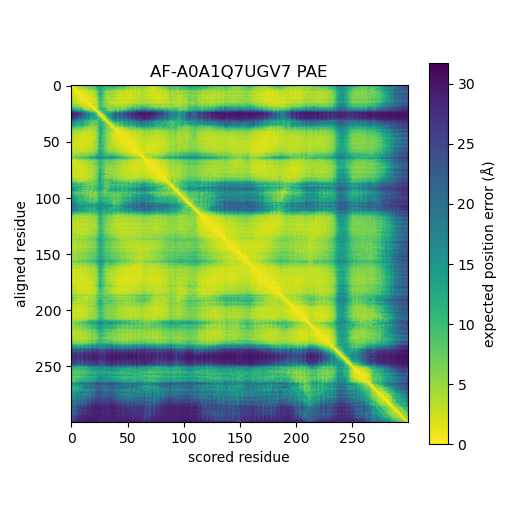66.56 98 GLY A N 1
ATOM 681 C CA . GLY A 1 98 ? 15.082 -3.939 -18.035 1.00 66.56 98 GLY A CA 1
ATOM 682 C C . GLY A 1 98 ? 13.676 -4.538 -18.016 1.00 66.56 98 GLY A C 1
ATOM 683 O O . GLY A 1 98 ? 13.311 -5.257 -18.939 1.00 66.56 98 GLY A O 1
ATOM 684 N N . ILE A 1 99 ? 12.890 -4.281 -16.966 1.00 70.94 99 ILE A N 1
ATOM 685 C CA . ILE A 1 99 ? 11.560 -4.886 -16.779 1.00 70.94 99 ILE A CA 1
ATOM 686 C C . ILE A 1 99 ? 10.489 -4.161 -17.614 1.00 70.94 99 ILE A C 1
ATOM 688 O O . ILE A 1 99 ? 9.466 -4.754 -17.956 1.00 70.94 99 ILE A O 1
ATOM 692 N N . SER A 1 100 ? 10.739 -2.909 -18.009 1.00 64.75 100 SER A N 1
ATOM 693 C CA . SER A 1 100 ? 9.833 -2.099 -18.839 1.00 64.75 100 SER A CA 1
ATOM 694 C C . SER A 1 100 ? 9.565 -2.696 -20.226 1.00 64.75 100 SER A C 1
ATOM 696 O O . SER A 1 100 ? 8.528 -2.409 -20.810 1.00 64.75 100 SER A O 1
ATOM 698 N N . SER A 1 101 ? 10.451 -3.560 -20.731 1.00 62.12 101 SER A N 1
ATOM 699 C CA . SER A 1 101 ? 10.282 -4.258 -22.016 1.00 62.12 101 SER A CA 1
ATOM 700 C C . SER A 1 101 ? 9.485 -5.566 -21.911 1.00 62.12 101 SER A C 1
ATOM 702 O O . SER A 1 101 ? 9.140 -6.160 -22.929 1.00 62.12 101 SER A O 1
ATOM 704 N N . TYR A 1 102 ? 9.186 -6.037 -20.694 1.00 67.00 102 TYR A N 1
ATOM 705 C CA . TYR A 1 102 ? 8.494 -7.307 -20.441 1.00 67.00 102 TYR A CA 1
ATOM 706 C C . TYR A 1 102 ? 7.091 -7.067 -19.889 1.00 67.00 102 TYR A C 1
ATOM 708 O O . TYR A 1 102 ? 6.738 -7.488 -18.784 1.00 67.00 102 TYR A O 1
ATOM 716 N N . THR A 1 103 ? 6.283 -6.356 -20.665 1.00 67.25 103 THR A N 1
ATOM 717 C CA . THR A 1 103 ? 4.900 -6.038 -20.312 1.00 67.25 103 THR A CA 1
ATOM 718 C C . THR A 1 103 ? 3.938 -6.966 -21.062 1.00 67.25 103 THR A C 1
ATOM 720 O O . THR A 1 103 ? 4.236 -7.380 -22.185 1.00 67.25 103 THR A O 1
ATOM 723 N N . PRO A 1 104 ? 2.795 -7.356 -20.466 1.00 68.81 104 PRO A N 1
ATOM 724 C CA . PRO A 1 104 ? 1.794 -8.156 -21.163 1.00 68.81 104 PRO A CA 1
ATOM 725 C C . PRO A 1 104 ? 1.403 -7.602 -22.537 1.00 68.81 104 PRO A C 1
ATOM 727 O O . PRO A 1 104 ? 1.272 -6.392 -22.711 1.00 68.81 104 PRO A O 1
ATOM 730 N N . GLY A 1 105 ? 1.143 -8.489 -23.505 1.00 61.25 105 GLY A N 1
ATOM 731 C CA . GLY A 1 105 ? 0.883 -8.111 -24.904 1.00 61.25 105 GLY A CA 1
ATOM 732 C C . GLY A 1 105 ? -0.301 -7.156 -25.132 1.00 61.25 105 GLY A C 1
ATOM 733 O O . GLY A 1 105 ? -0.361 -6.504 -26.168 1.00 61.25 105 GLY A O 1
ATOM 734 N N . TRP A 1 106 ? -1.212 -7.018 -24.162 1.00 66.56 106 TRP A N 1
ATOM 735 C CA . TRP A 1 106 ? -2.319 -6.051 -24.183 1.00 66.56 106 TRP A CA 1
ATOM 736 C C . TRP A 1 106 ? -1.917 -4.628 -23.756 1.00 66.56 106 TRP A C 1
ATOM 738 O O . TRP A 1 106 ? -2.643 -3.680 -24.041 1.00 66.56 106 TRP A O 1
ATOM 748 N N . ILE A 1 107 ? -0.763 -4.461 -23.108 1.00 62.28 107 ILE A N 1
ATOM 749 C CA . ILE A 1 107 ? -0.165 -3.156 -22.783 1.00 62.28 107 ILE A CA 1
ATOM 750 C C . ILE A 1 107 ? 0.798 -2.724 -23.904 1.00 62.28 107 ILE A C 1
ATOM 752 O O . ILE A 1 107 ? 0.855 -1.545 -24.256 1.00 62.28 107 ILE A O 1
ATOM 756 N N . GLY A 1 108 ? 1.472 -3.686 -24.544 1.00 61.84 108 GLY A N 1
ATOM 757 C CA . GLY A 1 108 ? 2.479 -3.430 -25.577 1.00 61.84 108 GLY A CA 1
ATOM 758 C C . GLY A 1 108 ? 3.803 -2.932 -24.989 1.00 61.84 108 GLY A C 1
ATOM 759 O O . GLY A 1 108 ? 4.018 -3.017 -23.783 1.00 61.84 108 GLY A O 1
ATOM 760 N N . ASP A 1 109 ? 4.697 -2.433 -25.844 1.00 63.12 109 ASP A N 1
ATOM 761 C CA . ASP A 1 109 ? 5.992 -1.905 -25.404 1.00 63.12 109 ASP A CA 1
ATOM 762 C C . ASP A 1 109 ? 5.813 -0.528 -24.742 1.00 63.12 109 ASP A C 1
ATOM 764 O O . ASP A 1 109 ? 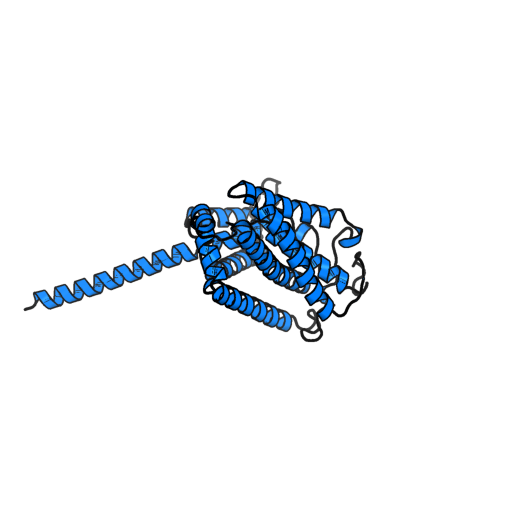5.441 0.457 -25.391 1.00 63.12 109 ASP A O 1
ATOM 768 N N . VAL A 1 110 ? 6.063 -0.472 -23.434 1.00 63.53 110 VAL A N 1
ATOM 769 C CA . VAL A 1 110 ? 5.911 0.731 -22.602 1.00 63.53 110 VAL A CA 1
ATOM 770 C C . VAL A 1 110 ? 6.861 1.842 -23.051 1.00 63.53 110 VAL A C 1
ATOM 772 O O . VAL A 1 110 ? 6.539 3.021 -22.903 1.00 63.53 110 VAL A O 1
ATOM 775 N N . LEU A 1 111 ? 8.002 1.484 -23.650 1.00 61.22 111 LEU A N 1
ATOM 776 C CA . LEU A 1 111 ? 8.971 2.447 -24.174 1.00 61.22 111 LEU A CA 1
ATOM 777 C C . LEU A 1 111 ? 8.488 3.136 -25.458 1.00 61.22 111 LEU A C 1
ATOM 779 O O . LEU A 1 111 ? 8.853 4.281 -25.711 1.00 61.22 111 LEU A O 1
ATOM 783 N N . ALA A 1 112 ? 7.661 2.455 -26.256 1.00 61.41 112 ALA A N 1
ATOM 784 C CA . ALA A 1 112 ? 7.122 2.990 -27.504 1.00 61.41 112 ALA A CA 1
ATOM 785 C C . ALA A 1 112 ? 5.828 3.797 -27.292 1.00 61.41 112 ALA A C 1
ATOM 787 O O . ALA A 1 112 ? 5.570 4.752 -28.024 1.00 61.41 112 ALA A O 1
ATOM 788 N N . HIS A 1 113 ? 5.019 3.423 -26.294 1.00 67.44 113 HIS A N 1
ATOM 789 C CA . HIS A 1 113 ? 3.705 4.019 -26.027 1.00 67.44 113 HIS A CA 1
ATOM 790 C C . HIS A 1 113 ? 3.474 4.251 -24.520 1.00 67.44 113 HIS A C 1
ATOM 792 O O . HIS A 1 113 ? 2.737 3.492 -23.875 1.00 67.44 113 HIS A O 1
ATOM 798 N N . PRO A 1 114 ? 4.083 5.299 -23.929 1.00 73.31 114 PRO A N 1
ATOM 799 C CA . PRO A 1 114 ? 3.949 5.601 -22.498 1.00 73.31 114 PRO A CA 1
ATOM 800 C C . PRO A 1 114 ? 2.512 5.970 -22.082 1.00 73.31 114 PRO A C 1
ATOM 802 O O . PRO A 1 114 ? 2.127 5.813 -20.923 1.00 73.31 114 PRO A O 1
ATOM 805 N N . ASP A 1 115 ? 1.688 6.411 -23.031 1.00 79.00 115 ASP A N 1
ATOM 806 C CA . ASP A 1 115 ? 0.266 6.712 -22.865 1.00 79.00 115 ASP A CA 1
ATOM 807 C C . ASP A 1 115 ? -0.562 5.474 -22.485 1.00 79.00 115 ASP A C 1
ATOM 809 O O . ASP A 1 115 ? -1.475 5.563 -21.661 1.00 79.00 115 ASP A O 1
ATOM 813 N N . ARG A 1 116 ? -0.217 4.291 -23.005 1.00 80.44 116 ARG A N 1
ATOM 814 C CA . ARG A 1 116 ? -0.933 3.045 -22.681 1.00 80.44 116 ARG A CA 1
ATOM 815 C C . ARG A 1 116 ? -0.752 2.651 -21.224 1.00 80.44 116 ARG A C 1
ATOM 817 O O . ARG A 1 116 ? -1.726 2.286 -20.564 1.00 80.44 116 ARG A O 1
ATOM 824 N N . LEU A 1 117 ? 0.471 2.773 -20.704 1.00 80.62 117 LEU A N 1
ATOM 825 C CA . LEU A 1 117 ? 0.749 2.508 -19.293 1.00 80.62 117 LEU A CA 1
ATOM 826 C C . LEU A 1 117 ? -0.028 3.479 -18.396 1.00 80.62 117 LEU A C 1
ATOM 828 O O . LEU A 1 117 ? -0.574 3.055 -17.380 1.00 80.62 117 LEU A O 1
ATOM 832 N N . TYR A 1 118 ? -0.139 4.750 -18.794 1.00 85.06 118 TYR A N 1
ATOM 833 C CA . TYR A 1 118 ? -0.938 5.736 -18.067 1.00 85.06 118 TYR A CA 1
ATOM 834 C C . TYR A 1 118 ? -2.416 5.328 -17.973 1.00 85.06 118 TYR A C 1
ATOM 836 O O . TYR A 1 118 ? -2.966 5.291 -16.871 1.00 85.06 118 TYR A O 1
ATOM 844 N N . TYR A 1 119 ? -3.058 4.959 -19.089 1.00 87.12 119 TYR A N 1
ATOM 845 C CA . TYR A 1 119 ? -4.466 4.539 -19.070 1.00 87.12 119 TYR A CA 1
ATOM 846 C C . TYR A 1 119 ? -4.689 3.249 -18.277 1.00 87.12 119 TYR A C 1
ATOM 848 O O . TYR A 1 119 ? -5.692 3.129 -17.574 1.00 87.12 119 TYR A O 1
ATOM 856 N N . VAL A 1 120 ? -3.750 2.303 -18.339 1.00 86.56 120 VAL A N 1
ATOM 857 C CA . VAL A 1 120 ? -3.819 1.060 -17.559 1.00 86.56 120 VAL A CA 1
ATOM 858 C C . VAL A 1 120 ? -3.648 1.341 -16.069 1.00 86.56 120 VAL A C 1
ATOM 860 O O . VAL A 1 120 ? -4.444 0.857 -15.268 1.00 86.56 120 VAL A O 1
ATOM 863 N N . ALA A 1 121 ? -2.674 2.168 -15.683 1.00 88.00 121 ALA A N 1
ATOM 864 C CA . ALA A 1 121 ? -2.488 2.579 -14.296 1.00 88.00 121 ALA A CA 1
ATOM 865 C C . ALA A 1 121 ? -3.720 3.326 -13.763 1.00 88.00 121 ALA A C 1
ATOM 867 O O . ALA A 1 121 ? -4.184 3.036 -12.659 1.00 88.00 121 ALA A O 1
ATOM 868 N N . LEU A 1 122 ? -4.300 4.224 -14.566 1.00 89.38 122 LEU A N 1
ATOM 869 C CA . LEU A 1 122 ? -5.525 4.944 -14.224 1.00 89.38 122 LEU A CA 1
ATOM 870 C C . LEU A 1 122 ? -6.714 3.988 -14.049 1.00 89.38 122 LEU A C 1
ATOM 872 O O . LEU A 1 122 ? -7.447 4.100 -13.066 1.00 89.38 122 LEU A O 1
ATOM 876 N N . ALA A 1 123 ? -6.883 3.025 -14.958 1.00 90.75 123 ALA A N 1
ATOM 877 C CA . ALA A 1 123 ? -7.941 2.022 -14.881 1.00 90.75 123 ALA A CA 1
ATOM 878 C C . ALA A 1 123 ? -7.791 1.123 -13.645 1.00 90.75 123 ALA A C 1
ATOM 880 O O . ALA A 1 123 ? -8.767 0.903 -12.927 1.00 90.75 123 ALA A O 1
ATOM 881 N N . VAL A 1 124 ? -6.575 0.647 -13.350 1.00 91.00 124 VAL A N 1
ATOM 882 C CA . VAL A 1 124 ? -6.290 -0.165 -12.156 1.00 91.00 124 VAL A CA 1
ATOM 883 C C . VAL A 1 124 ? -6.548 0.640 -10.888 1.00 91.00 124 VAL A C 1
ATOM 885 O O . VAL A 1 124 ? -7.213 0.151 -9.976 1.00 91.00 124 VAL A O 1
ATOM 888 N N . ALA A 1 125 ? -6.084 1.885 -10.827 1.00 90.88 125 ALA A N 1
ATOM 889 C CA . ALA A 1 125 ? -6.293 2.731 -9.664 1.00 90.88 125 ALA A CA 1
ATOM 890 C C . ALA A 1 125 ? -7.792 3.025 -9.448 1.00 90.88 125 ALA A C 1
ATOM 892 O O . ALA A 1 125 ? -8.294 2.872 -8.330 1.00 90.88 125 ALA A O 1
ATOM 893 N N . ALA A 1 126 ? -8.543 3.343 -10.508 1.00 92.06 126 ALA A N 1
ATOM 894 C CA . ALA A 1 126 ? -9.996 3.512 -10.444 1.00 92.06 126 ALA A CA 1
ATOM 895 C C . ALA A 1 126 ? -10.714 2.222 -10.003 1.00 92.06 126 ALA A C 1
ATOM 897 O O . ALA A 1 126 ? -11.604 2.272 -9.150 1.00 92.06 126 ALA A O 1
ATOM 898 N N . ALA A 1 127 ? -10.300 1.061 -10.518 1.00 93.56 127 ALA A N 1
ATOM 899 C CA . ALA A 1 127 ? -10.841 -0.235 -10.118 1.00 93.56 127 ALA A CA 1
ATOM 900 C C . ALA A 1 127 ? -10.579 -0.529 -8.633 1.00 93.56 127 ALA A C 1
ATOM 902 O O . ALA A 1 127 ? -11.498 -0.930 -7.921 1.00 93.56 127 ALA A O 1
ATOM 903 N N . VAL A 1 128 ? -9.366 -0.262 -8.134 1.00 93.19 128 VAL A N 1
ATOM 904 C CA . VAL A 1 128 ? -9.019 -0.397 -6.710 1.00 93.19 128 VAL A CA 1
ATOM 905 C C . VAL A 1 128 ? -9.861 0.547 -5.851 1.00 93.19 128 VAL A C 1
ATOM 907 O O . VAL A 1 128 ? -10.385 0.129 -4.819 1.00 93.19 128 VAL A O 1
ATOM 910 N N . TYR A 1 129 ? -10.059 1.796 -6.279 1.00 91.50 129 TYR A N 1
ATOM 911 C CA . TYR A 1 129 ? -10.918 2.745 -5.568 1.00 91.50 129 TYR A CA 1
ATOM 912 C C . TYR A 1 129 ? -12.366 2.242 -5.458 1.00 91.50 129 TYR A C 1
ATOM 914 O O . TYR A 1 129 ? -12.939 2.230 -4.364 1.00 91.50 129 TYR A O 1
ATOM 922 N N . LEU A 1 130 ? -12.949 1.781 -6.568 1.00 92.62 130 LEU A N 1
ATOM 923 C CA . LEU A 1 130 ? -14.302 1.220 -6.585 1.00 92.62 130 LEU A CA 1
ATOM 924 C C . LEU A 1 130 ? -14.400 -0.051 -5.735 1.00 92.62 130 LEU A C 1
ATOM 926 O O . LEU A 1 130 ? -15.366 -0.209 -4.987 1.00 92.62 130 LEU A O 1
ATOM 930 N N . LEU A 1 131 ? -13.385 -0.915 -5.791 1.00 93.19 131 LEU A N 1
ATOM 931 C CA . LEU A 1 131 ? -13.308 -2.140 -5.004 1.00 93.19 131 LEU A CA 1
ATOM 932 C C . LEU A 1 131 ? -13.288 -1.841 -3.500 1.00 93.19 131 LEU A C 1
ATOM 934 O O . LEU A 1 131 ? -14.070 -2.424 -2.752 1.00 93.19 131 LEU A O 1
ATOM 938 N N . ILE A 1 132 ? -12.459 -0.893 -3.052 1.00 91.38 132 ILE A N 1
ATOM 939 C CA . ILE A 1 132 ? -12.411 -0.472 -1.644 1.00 91.38 132 ILE A CA 1
ATOM 940 C C . ILE A 1 132 ? -13.762 0.116 -1.224 1.00 91.38 132 ILE A C 1
ATOM 942 O O . ILE A 1 132 ? -14.293 -0.239 -0.170 1.00 91.38 132 ILE A O 1
ATOM 946 N N . ARG A 1 133 ? -14.359 0.975 -2.060 1.00 91.00 133 ARG A N 1
ATOM 947 C CA . ARG A 1 133 ? -15.667 1.589 -1.783 1.00 91.00 133 ARG A CA 1
ATOM 948 C C . ARG A 1 133 ? -16.778 0.549 -1.647 1.00 91.00 133 ARG A C 1
ATOM 950 O O . ARG A 1 133 ? -17.653 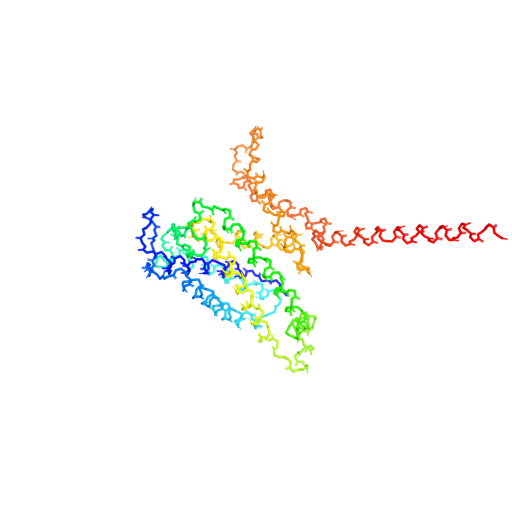0.701 -0.795 1.00 91.00 133 ARG A O 1
ATOM 957 N N . TYR A 1 134 ? -16.743 -0.494 -2.472 1.00 92.69 134 TYR A N 1
ATOM 958 C CA . TYR A 1 134 ? -17.666 -1.617 -2.383 1.00 92.69 134 TYR A CA 1
ATOM 959 C C . TYR A 1 134 ? -17.433 -2.414 -1.095 1.00 92.69 134 TYR A C 1
ATOM 961 O O . TYR A 1 134 ? -18.358 -2.568 -0.299 1.00 92.69 134 TYR A O 1
ATOM 969 N N . ILE A 1 135 ? -16.191 -2.832 -0.828 1.00 91.75 135 ILE A N 1
ATOM 970 C CA . ILE A 1 135 ? -15.831 -3.664 0.331 1.00 91.75 135 ILE A CA 1
ATOM 971 C C . ILE A 1 135 ? -16.178 -2.988 1.657 1.00 91.75 135 ILE A C 1
ATOM 973 O O . ILE A 1 135 ? -16.685 -3.655 2.555 1.00 91.75 135 ILE A O 1
ATOM 977 N N . VAL A 1 136 ? -15.990 -1.675 1.788 1.00 89.31 136 VAL A N 1
ATOM 978 C CA . VAL A 1 136 ? -16.330 -0.945 3.023 1.00 89.31 136 VAL A CA 1
ATOM 979 C C . VAL A 1 136 ? -17.820 -1.041 3.381 1.00 89.31 136 VAL A C 1
ATOM 981 O O . VAL A 1 136 ? -18.160 -0.975 4.560 1.00 89.31 136 VAL A O 1
ATOM 984 N N . ARG A 1 137 ? -18.703 -1.260 2.396 1.00 90.81 137 ARG A N 1
ATOM 985 C CA . ARG A 1 137 ? -20.152 -1.450 2.603 1.00 90.81 137 ARG A CA 1
ATOM 986 C C . ARG A 1 137 ? -20.564 -2.910 2.816 1.00 90.81 137 ARG A C 1
ATOM 988 O O . ARG A 1 137 ? -21.701 -3.166 3.194 1.00 90.81 137 ARG A O 1
ATOM 995 N N . THR A 1 138 ? -19.671 -3.864 2.562 1.00 93.06 138 THR A N 1
ATOM 996 C CA . THR A 1 138 ? -19.938 -5.298 2.770 1.00 93.06 138 THR A CA 1
ATOM 997 C C . THR A 1 138 ? -19.885 -5.666 4.259 1.00 93.06 138 THR A C 1
ATOM 999 O O . THR A 1 138 ? -19.256 -4.945 5.041 1.00 93.06 138 THR A O 1
ATOM 1002 N N . PRO A 1 139 ? -20.465 -6.810 4.680 1.00 90.00 139 PRO A N 1
ATOM 1003 C CA . PRO A 1 139 ? -20.348 -7.297 6.060 1.00 90.00 139 PRO A CA 1
ATOM 1004 C C . PRO A 1 139 ? -18.892 -7.416 6.535 1.00 90.00 139 PRO A C 1
ATOM 1006 O O . PRO A 1 139 ? -18.601 -7.127 7.694 1.00 90.00 139 PRO A O 1
ATOM 1009 N N . PHE A 1 140 ? -17.957 -7.753 5.640 1.00 91.19 140 PHE A N 1
ATOM 1010 C CA . PHE A 1 140 ? -16.530 -7.771 5.962 1.00 91.19 140 PHE A CA 1
ATOM 1011 C C . PHE A 1 140 ? -16.011 -6.371 6.332 1.00 91.19 140 PHE A C 1
ATOM 1013 O O . PHE A 1 140 ? -15.378 -6.200 7.373 1.00 91.19 140 PHE A O 1
ATOM 1020 N N . GLY A 1 141 ? -16.346 -5.346 5.544 1.00 89.19 141 GLY A N 1
ATOM 1021 C CA . GLY A 1 141 ? -15.990 -3.955 5.837 1.00 89.19 141 GLY A CA 1
ATOM 1022 C C . GLY A 1 141 ? -16.609 -3.428 7.133 1.00 89.19 141 GLY A C 1
ATOM 1023 O O . GLY A 1 141 ? -15.928 -2.753 7.905 1.00 89.19 141 GLY A O 1
ATOM 1024 N N . LEU A 1 142 ? -17.867 -3.777 7.409 1.00 90.31 142 LEU A N 1
ATOM 1025 C CA . LEU A 1 142 ? -18.551 -3.415 8.655 1.00 90.31 142 LEU A CA 1
ATOM 1026 C C . LEU A 1 142 ? -17.923 -4.108 9.872 1.00 90.31 142 LEU A C 1
ATOM 1028 O O . LEU A 1 142 ? -17.692 -3.468 10.896 1.00 90.31 142 LEU A O 1
ATOM 1032 N N . SER A 1 143 ? -17.561 -5.388 9.747 1.00 91.75 143 SER A N 1
ATOM 1033 C CA . SER A 1 143 ? -16.865 -6.115 10.815 1.00 91.75 143 SER A CA 1
ATOM 1034 C C . SER A 1 143 ? -15.490 -5.507 11.125 1.00 91.75 143 SER A C 1
ATOM 1036 O O . SER A 1 143 ? -15.111 -5.392 12.287 1.00 91.75 143 SER A O 1
ATOM 1038 N N . LEU A 1 144 ? -14.766 -5.030 10.106 1.00 89.69 144 LEU A N 1
ATOM 1039 C CA . LEU A 1 144 ? -13.487 -4.334 10.268 1.00 89.69 144 LEU A CA 1
ATOM 1040 C C . LEU A 1 144 ? -13.627 -2.981 10.968 1.00 89.69 144 LEU A C 1
ATOM 1042 O O . LEU A 1 144 ? -12.759 -2.621 11.765 1.00 89.69 144 LEU A O 1
ATOM 1046 N N . GLN A 1 145 ? -14.706 -2.246 10.690 1.00 90.06 145 GLN A N 1
ATOM 1047 C CA . GLN A 1 145 ? -15.036 -1.013 11.408 1.00 90.06 145 GLN A CA 1
ATOM 1048 C C . GLN A 1 145 ? -15.329 -1.314 12.881 1.00 90.06 145 GLN A C 1
ATOM 1050 O O . GLN A 1 145 ? -14.715 -0.709 13.753 1.00 90.06 145 GLN A O 1
ATOM 1055 N N . GLY A 1 146 ? -16.129 -2.345 13.170 1.00 89.44 146 GLY A N 1
ATOM 1056 C CA . GLY A 1 146 ? -16.359 -2.787 14.548 1.00 89.44 146 GLY A CA 1
ATOM 1057 C C . GLY A 1 146 ? -15.068 -3.193 15.271 1.00 89.44 146 GLY A C 1
ATOM 1058 O O . GLY A 1 146 ? -14.845 -2.803 16.413 1.00 89.44 146 GLY A O 1
ATOM 1059 N N . VAL A 1 147 ? -14.172 -3.929 14.597 1.00 89.75 147 VAL A N 1
ATOM 1060 C CA . VAL A 1 147 ? -12.871 -4.351 15.160 1.00 89.75 147 VAL A CA 1
ATOM 1061 C C . VAL A 1 147 ? -11.948 -3.159 15.431 1.00 89.75 147 VAL A C 1
ATOM 1063 O O . VAL A 1 147 ? -11.082 -3.233 16.308 1.00 89.75 147 VAL A O 1
ATOM 1066 N N . ARG A 1 148 ? -12.095 -2.078 14.661 1.00 86.88 148 ARG A N 1
ATOM 1067 C CA . ARG A 1 148 ? -11.361 -0.827 14.856 1.00 86.88 148 ARG A CA 1
ATOM 1068 C C . ARG A 1 148 ? -11.870 -0.060 16.075 1.00 86.88 148 ARG A C 1
ATOM 1070 O O . ARG A 1 148 ? -11.030 0.479 16.790 1.00 86.88 148 ARG A O 1
ATOM 1077 N N . ASP A 1 149 ? -13.185 0.000 16.265 1.00 88.88 149 ASP A N 1
ATOM 1078 C CA . ASP A 1 149 ? -13.810 0.797 17.324 1.00 88.88 149 ASP A CA 1
ATOM 1079 C C . ASP A 1 149 ? -13.634 0.143 18.694 1.00 88.88 149 ASP A C 1
ATOM 1081 O O . ASP A 1 149 ? -13.153 0.783 19.627 1.00 88.88 149 ASP A O 1
ATOM 1085 N N . ASP A 1 150 ? -13.963 -1.146 18.806 1.00 90.12 150 ASP A N 1
ATOM 1086 C CA . ASP A 1 150 ? -13.756 -1.907 20.035 1.00 90.12 150 ASP A CA 1
ATOM 1087 C C . ASP A 1 150 ? -13.487 -3.395 19.726 1.00 90.12 150 ASP A C 1
ATOM 1089 O O . ASP A 1 150 ? -14.416 -4.185 19.503 1.00 90.12 150 ASP A O 1
ATOM 1093 N N . PRO A 1 151 ? -12.207 -3.820 19.722 1.00 89.06 151 PRO A N 1
ATOM 1094 C CA . PRO A 1 151 ? -11.861 -5.209 19.453 1.00 89.06 151 PRO A CA 1
ATOM 1095 C C . PRO A 1 151 ? -12.339 -6.159 20.558 1.00 89.06 151 PRO A C 1
ATOM 1097 O O . PRO A 1 151 ? -12.600 -7.324 20.265 1.00 89.06 151 PRO A O 1
ATOM 1100 N N . VAL A 1 152 ? -12.469 -5.692 21.806 1.00 90.12 152 VAL A N 1
ATOM 1101 C CA . VAL A 1 152 ? -12.934 -6.521 22.928 1.00 90.12 152 VAL A CA 1
ATOM 1102 C C . VAL A 1 152 ? -14.424 -6.802 22.762 1.00 90.12 152 VAL A C 1
ATOM 1104 O O . VAL A 1 152 ? -14.845 -7.954 22.833 1.00 90.12 152 VAL A O 1
ATOM 1107 N N . ARG A 1 153 ? -15.215 -5.778 22.424 1.00 91.69 153 ARG A N 1
ATOM 1108 C CA . ARG A 1 153 ? -16.648 -5.922 22.139 1.00 91.69 153 ARG A CA 1
ATOM 1109 C C . ARG A 1 153 ? -16.911 -6.843 20.951 1.00 91.69 153 ARG A C 1
ATOM 1111 O O . ARG A 1 153 ? -17.812 -7.675 21.017 1.00 91.69 153 ARG A O 1
ATOM 1118 N N . MET A 1 154 ? -16.125 -6.729 19.882 1.00 92.75 154 MET A N 1
ATOM 1119 C CA . MET A 1 154 ? -16.258 -7.618 18.722 1.00 92.75 154 MET A CA 1
ATOM 1120 C C . MET A 1 154 ? -15.926 -9.073 19.052 1.00 92.75 154 MET A C 1
ATOM 1122 O O . MET A 1 154 ? -16.614 -9.973 18.569 1.00 92.75 154 MET A O 1
ATOM 1126 N N . ALA A 1 155 ? -14.917 -9.312 19.895 1.00 90.94 155 ALA A N 1
ATOM 1127 C CA . ALA A 1 155 ? -14.590 -10.657 20.359 1.00 90.94 155 ALA A CA 1
ATOM 1128 C C . ALA A 1 155 ? -15.745 -11.272 21.170 1.00 90.94 155 ALA A C 1
ATOM 1130 O O . ALA A 1 155 ? -16.096 -12.429 20.946 1.00 90.94 155 ALA A O 1
ATOM 1131 N N . SER A 1 156 ? -16.402 -10.486 22.030 1.00 92.81 156 SER A N 1
ATOM 1132 C CA . SER A 1 156 ? -17.582 -10.927 22.791 1.00 92.81 156 SER A CA 1
ATOM 1133 C C . SER A 1 156 ? -18.796 -11.254 21.912 1.00 92.81 156 SER A C 1
ATOM 1135 O O . SER A 1 156 ? -19.630 -12.064 22.298 1.00 92.81 156 SER A O 1
ATOM 1137 N N . LEU A 1 157 ? -18.893 -10.660 20.718 1.00 92.62 157 LEU A N 1
ATOM 1138 C CA . LEU A 1 157 ? -19.925 -10.969 19.719 1.00 92.62 157 LEU A CA 1
ATOM 1139 C C . LEU A 1 157 ? -19.603 -12.223 18.877 1.00 92.62 157 LEU A C 1
ATOM 1141 O O . LEU A 1 157 ? -20.353 -12.547 17.960 1.00 92.62 157 LEU A O 1
ATOM 1145 N N . GLY A 1 158 ? -18.495 -12.920 19.160 1.00 91.81 158 GLY A N 1
ATOM 1146 C CA . GLY A 1 158 ? -18.080 -14.142 18.462 1.00 91.81 158 GLY A CA 1
ATOM 1147 C C . GLY A 1 158 ? -17.187 -13.917 17.235 1.00 91.81 158 GLY A C 1
ATOM 1148 O O . GLY A 1 158 ? -16.852 -14.875 16.532 1.00 91.81 158 GLY A O 1
ATOM 1149 N N . TYR A 1 159 ? -16.760 -12.679 16.958 1.00 91.62 159 TYR A N 1
ATOM 1150 C CA . TYR A 1 159 ? -15.854 -12.405 15.841 1.00 91.62 159 TYR A CA 1
ATOM 1151 C C . TYR A 1 159 ? -14.403 -12.746 16.189 1.00 91.62 159 TYR A C 1
ATOM 1153 O O . TYR A 1 159 ? -13.842 -12.300 17.189 1.00 91.62 159 TYR A O 1
ATOM 1161 N N . HIS A 1 160 ? -13.738 -13.462 15.282 1.00 91.50 160 HIS A N 1
ATOM 1162 C CA . HIS A 1 160 ? -12.313 -13.759 15.392 1.00 91.50 160 HIS A CA 1
ATOM 1163 C C . HIS A 1 160 ? -11.478 -12.540 14.970 1.00 91.50 160 HIS A C 1
ATOM 1165 O O . HIS A 1 160 ? -11.103 -12.398 13.802 1.00 91.50 160 HIS A O 1
ATOM 1171 N N . VAL A 1 161 ? -11.186 -11.646 15.920 1.00 89.75 161 VAL A N 1
ATOM 1172 C CA . VAL A 1 161 ? -10.451 -10.386 15.688 1.00 89.75 161 VAL A CA 1
ATOM 1173 C C . VAL A 1 161 ? -9.112 -10.582 14.953 1.00 89.75 161 VAL A C 1
ATOM 1175 O O . VAL A 1 161 ? -8.877 -9.867 13.973 1.00 89.75 161 VAL A O 1
ATOM 1178 N N . PRO A 1 162 ? -8.239 -11.542 15.331 1.00 90.38 162 PRO A N 1
ATOM 1179 C CA . PRO A 1 162 ? -6.958 -11.725 14.643 1.00 90.38 162 PRO A CA 1
ATOM 1180 C C . PRO A 1 162 ? -7.122 -12.164 13.181 1.00 90.38 162 PRO A C 1
ATOM 1182 O O . PRO A 1 162 ? -6.369 -11.730 12.310 1.00 90.38 162 PRO A O 1
ATOM 1185 N N . LEU A 1 163 ? -8.140 -12.976 12.884 1.00 91.00 163 LEU A N 1
ATOM 1186 C CA . LEU A 1 163 ? -8.416 -13.443 11.526 1.00 91.00 163 LEU A CA 1
ATOM 1187 C C . LEU A 1 163 ? -8.861 -12.279 10.630 1.00 91.00 163 LEU A C 1
ATOM 1189 O O . LEU A 1 163 ? -8.322 -12.106 9.541 1.00 91.00 163 LEU A O 1
ATOM 1193 N N . HIS A 1 164 ? -9.756 -11.415 11.117 1.00 92.00 164 HIS A N 1
ATOM 1194 C CA . HIS A 1 164 ? -10.205 -10.234 10.367 1.00 92.00 164 HIS A CA 1
ATOM 1195 C C . HIS A 1 164 ? -9.054 -9.260 10.084 1.00 92.00 164 HIS A C 1
ATOM 1197 O O . HIS A 1 164 ? -8.944 -8.732 8.978 1.00 92.00 164 HIS A O 1
ATOM 1203 N N . ARG A 1 165 ? -8.148 -9.066 11.052 1.00 91.06 165 ARG A N 1
ATOM 1204 C CA . ARG A 1 165 ? -6.930 -8.259 10.863 1.00 91.06 165 ARG A CA 1
ATOM 1205 C C . ARG A 1 165 ? -5.989 -8.867 9.824 1.00 91.06 165 ARG A C 1
ATOM 1207 O O . ARG A 1 165 ? -5.460 -8.138 8.991 1.00 91.06 165 ARG A O 1
ATOM 1214 N N . THR A 1 166 ? -5.820 -10.188 9.847 1.00 93.25 166 THR A N 1
ATOM 1215 C CA . THR A 1 166 ? -4.989 -10.919 8.877 1.00 93.25 166 THR A CA 1
ATOM 1216 C C . THR A 1 166 ? -5.539 -10.778 7.461 1.00 93.25 166 THR A C 1
ATOM 1218 O O . THR A 1 166 ? -4.791 -10.454 6.543 1.00 93.25 166 THR A O 1
ATOM 1221 N N . LEU A 1 167 ? -6.853 -10.947 7.287 1.00 93.25 167 LEU A N 1
ATOM 1222 C CA . LEU A 1 167 ? -7.513 -10.782 5.991 1.00 93.25 167 LEU A CA 1
ATOM 1223 C C . LEU A 1 167 ? -7.406 -9.346 5.471 1.00 93.25 167 LEU A C 1
ATOM 1225 O O . LEU A 1 167 ? -7.106 -9.147 4.297 1.00 93.25 167 LEU A O 1
ATOM 1229 N N . ALA A 1 168 ? -7.587 -8.341 6.334 1.00 92.44 168 ALA A N 1
ATOM 1230 C CA . ALA A 1 168 ? -7.380 -6.946 5.948 1.00 92.44 168 ALA A CA 1
ATOM 1231 C C . ALA A 1 168 ? -5.935 -6.670 5.516 1.00 92.44 168 ALA A C 1
ATOM 1233 O O . ALA A 1 168 ? -5.710 -5.928 4.562 1.00 92.44 168 ALA A O 1
ATOM 1234 N N . PHE A 1 169 ? -4.960 -7.286 6.183 1.00 92.75 169 PHE A N 1
ATOM 1235 C CA . PHE A 1 169 ? -3.557 -7.163 5.809 1.00 92.75 169 PHE A CA 1
ATOM 1236 C C . PHE A 1 169 ? -3.257 -7.857 4.472 1.00 92.75 169 PHE A C 1
ATOM 1238 O O . PHE A 1 169 ? -2.590 -7.273 3.624 1.00 92.75 169 PHE A O 1
ATOM 1245 N N . GLY A 1 170 ? -3.801 -9.055 4.234 1.00 94.12 170 GLY A N 1
ATOM 1246 C CA . GLY A 1 170 ? -3.705 -9.736 2.939 1.00 94.12 170 GLY A CA 1
ATOM 1247 C C . GLY A 1 170 ? -4.349 -8.934 1.806 1.00 94.12 170 GLY A C 1
ATOM 1248 O O . GLY A 1 170 ? -3.773 -8.804 0.731 1.00 94.12 170 GLY A O 1
ATOM 1249 N N . PHE A 1 171 ? -5.499 -8.308 2.060 1.00 93.88 171 PHE A N 1
ATOM 1250 C CA . PHE A 1 171 ? -6.142 -7.417 1.096 1.00 93.88 171 PHE A CA 1
ATOM 1251 C C . PHE A 1 171 ? -5.304 -6.159 0.809 1.00 93.88 171 PHE A C 1
ATOM 1253 O O . PHE A 1 171 ? -5.166 -5.748 -0.343 1.00 93.88 171 PHE A O 1
ATOM 1260 N N . ALA A 1 172 ? -4.676 -5.575 1.833 1.00 92.94 172 ALA A N 1
ATOM 1261 C CA . ALA A 1 172 ? -3.725 -4.482 1.642 1.00 92.94 172 ALA A CA 1
ATOM 1262 C C . ALA A 1 172 ? -2.483 -4.931 0.849 1.00 92.94 172 ALA A C 1
ATOM 1264 O O . ALA A 1 172 ? -1.989 -4.168 0.024 1.00 92.94 172 ALA A O 1
ATOM 1265 N N . ALA A 1 173 ? -2.011 -6.166 1.051 1.00 94.56 173 ALA A N 1
ATOM 1266 C CA . ALA A 1 173 ? -0.908 -6.754 0.292 1.00 94.56 173 ALA A CA 1
ATOM 1267 C C . ALA A 1 173 ? -1.258 -6.960 -1.184 1.00 94.56 173 ALA A C 1
ATOM 1269 O O . ALA A 1 173 ? -0.444 -6.655 -2.052 1.00 94.56 173 ALA A O 1
ATOM 1270 N N . PHE A 1 174 ? -2.484 -7.405 -1.468 1.00 95.19 174 PHE A N 1
ATOM 1271 C CA . PHE A 1 174 ? -3.006 -7.498 -2.827 1.00 95.19 174 PHE A CA 1
ATOM 1272 C C . PHE A 1 174 ? -2.959 -6.131 -3.525 1.00 95.19 174 PHE A C 1
ATOM 1274 O O . PHE A 1 174 ? -2.369 -6.009 -4.597 1.00 95.19 174 PHE A O 1
ATOM 1281 N N . ILE A 1 175 ? -3.474 -5.074 -2.886 1.00 93.88 175 ILE A N 1
ATOM 1282 C CA . ILE A 1 175 ? -3.436 -3.714 -3.450 1.00 93.88 175 ILE A CA 1
ATOM 1283 C C . ILE A 1 175 ? -1.991 -3.215 -3.617 1.00 93.88 175 ILE A C 1
ATOM 1285 O O . ILE A 1 175 ? -1.645 -2.670 -4.665 1.00 93.88 175 ILE A O 1
ATOM 1289 N N . ALA A 1 176 ? -1.132 -3.431 -2.617 1.00 93.06 176 ALA A N 1
ATOM 1290 C CA . ALA A 1 176 ? 0.276 -3.039 -2.677 1.00 93.06 176 ALA A CA 1
ATOM 1291 C C . ALA A 1 176 ? 1.024 -3.746 -3.819 1.00 93.06 176 ALA A C 1
ATOM 1293 O O . ALA A 1 176 ? 1.861 -3.129 -4.475 1.00 93.06 176 ALA A O 1
ATOM 1294 N N . SER A 1 177 ? 0.690 -5.011 -4.101 1.00 93.00 177 SER A N 1
ATOM 1295 C CA . SER A 1 177 ? 1.301 -5.772 -5.193 1.00 93.00 177 SER A CA 1
ATOM 1296 C C . SER A 1 177 ? 0.984 -5.186 -6.570 1.00 93.00 177 SER A C 1
ATOM 1298 O O . SER A 1 177 ? 1.883 -5.071 -7.401 1.00 93.00 177 SER A O 1
ATOM 1300 N N . LEU A 1 178 ? -0.255 -4.726 -6.784 1.00 92.81 178 LEU A N 1
ATOM 1301 C CA . LEU A 1 178 ? -0.651 -4.040 -8.017 1.00 92.81 178 LEU A CA 1
ATOM 1302 C C . LEU A 1 178 ? 0.138 -2.737 -8.197 1.00 92.81 178 LEU A C 1
ATOM 1304 O O . LEU A 1 178 ? 0.636 -2.466 -9.288 1.00 92.81 178 LEU A O 1
ATOM 1308 N N . GLY A 1 179 ? 0.308 -1.966 -7.117 1.00 89.31 179 GLY A N 1
ATOM 1309 C CA . GLY A 1 179 ? 1.139 -0.760 -7.125 1.00 89.31 179 GLY A CA 1
ATOM 1310 C C . GLY A 1 179 ? 2.607 -1.055 -7.447 1.00 89.31 179 GLY A C 1
ATOM 1311 O O . GLY A 1 179 ? 3.202 -0.355 -8.262 1.00 89.31 179 GLY A O 1
ATOM 1312 N N . GLY A 1 180 ? 3.168 -2.119 -6.862 1.00 87.00 180 GLY A N 1
ATOM 1313 C CA . GLY A 1 180 ? 4.555 -2.548 -7.085 1.00 87.00 180 GLY A CA 1
ATOM 1314 C C . GLY A 1 180 ? 4.824 -2.918 -8.531 1.00 87.00 180 GLY A C 1
ATOM 1315 O O . GLY A 1 180 ? 5.802 -2.478 -9.125 1.00 87.00 180 GLY A O 1
ATOM 1316 N N . ILE A 1 181 ? 3.909 -3.673 -9.127 1.00 87.88 181 ILE A N 1
ATOM 1317 C CA . ILE A 1 181 ? 4.005 -4.096 -10.521 1.00 87.88 181 ILE A CA 1
ATOM 1318 C C . ILE A 1 181 ? 3.941 -2.895 -11.472 1.00 87.88 181 ILE A C 1
ATOM 1320 O O . ILE A 1 181 ? 4.794 -2.764 -12.349 1.00 87.88 181 ILE A O 1
ATOM 1324 N N . LEU A 1 182 ? 2.977 -1.990 -11.266 1.00 88.06 182 LEU A N 1
ATOM 1325 C CA . LEU A 1 182 ? 2.851 -0.772 -12.072 1.00 88.06 182 LEU A CA 1
ATOM 1326 C C . LEU A 1 182 ? 4.092 0.119 -11.949 1.00 88.06 182 LEU A C 1
ATOM 1328 O O . LEU A 1 182 ? 4.574 0.643 -12.953 1.00 88.06 182 LEU A O 1
ATOM 1332 N N . TYR A 1 183 ? 4.636 0.257 -10.738 1.00 87.12 183 TYR A N 1
ATOM 1333 C CA . TYR A 1 183 ? 5.862 1.012 -10.510 1.00 87.12 183 TYR A CA 1
ATOM 1334 C C . TYR A 1 183 ? 7.052 0.406 -11.250 1.00 87.12 183 TYR A C 1
ATOM 1336 O O . TYR A 1 183 ? 7.824 1.134 -11.862 1.00 87.12 183 TYR A O 1
ATOM 1344 N N . VAL A 1 184 ? 7.201 -0.917 -11.227 1.00 84.00 184 VAL A N 1
ATOM 1345 C CA . VAL A 1 184 ? 8.307 -1.592 -11.911 1.00 84.00 184 VAL A CA 1
ATOM 1346 C C . VAL A 1 184 ? 8.215 -1.449 -13.429 1.00 84.00 184 VAL A C 1
ATOM 1348 O O . VAL A 1 184 ? 9.243 -1.272 -14.080 1.00 84.00 184 VAL A O 1
ATOM 1351 N N . TRP A 1 185 ? 7.011 -1.463 -14.000 1.00 82.75 185 TRP A N 1
ATOM 1352 C CA . TRP A 1 185 ? 6.830 -1.176 -15.424 1.00 82.75 185 TRP A CA 1
ATOM 1353 C C . TRP A 1 185 ? 7.135 0.280 -15.779 1.00 82.75 185 TRP A C 1
ATOM 1355 O O . TRP A 1 185 ? 7.716 0.526 -16.832 1.00 82.75 185 TRP A O 1
ATOM 1365 N N . TRP A 1 186 ? 6.801 1.230 -14.902 1.00 83.19 186 TRP A N 1
ATOM 1366 C CA . TRP A 1 186 ? 7.109 2.649 -15.101 1.00 83.19 186 TRP A CA 1
ATOM 1367 C C . TRP A 1 186 ? 8.603 2.969 -14.931 1.00 83.19 186 TRP A C 1
ATOM 1369 O O . TRP A 1 186 ? 9.203 3.620 -15.779 1.00 83.19 186 TRP A O 1
ATOM 1379 N N . SER A 1 187 ? 9.209 2.496 -13.842 1.00 81.50 187 SER A N 1
ATOM 1380 C CA . SER A 1 187 ? 10.612 2.741 -13.485 1.00 81.50 187 SER A CA 1
ATOM 1381 C C . SER A 1 187 ? 11.579 1.905 -14.333 1.00 81.50 187 SER A C 1
ATOM 1383 O O . SER A 1 187 ? 12.745 2.254 -14.498 1.00 81.50 187 SER A O 1
ATOM 1385 N N . GLY A 1 188 ? 11.119 0.768 -14.866 1.00 76.62 188 GLY A N 1
ATOM 1386 C CA . GLY A 1 188 ? 11.926 -0.176 -15.645 1.00 76.62 188 GLY A CA 1
ATOM 1387 C C . GLY A 1 188 ? 12.949 -0.965 -14.821 1.00 76.62 188 GLY A C 1
ATOM 1388 O O . GLY A 1 188 ? 13.569 -1.898 -15.342 1.00 76.62 188 GLY A O 1
ATOM 1389 N N . GLN A 1 189 ? 13.109 -0.636 -13.539 1.00 78.81 189 GLN A N 1
ATOM 1390 C CA . GLN A 1 189 ? 13.991 -1.318 -12.605 1.00 78.81 189 GLN A CA 1
ATOM 1391 C C . GLN A 1 189 ? 13.421 -1.342 -11.185 1.00 78.81 189 GLN A C 1
ATOM 1393 O O . GLN A 1 189 ? 12.692 -0.441 -10.764 1.00 78.81 189 GLN A O 1
ATOM 1398 N N . ILE A 1 190 ? 13.822 -2.349 -10.413 1.00 82.56 190 ILE A N 1
ATOM 1399 C CA . ILE A 1 190 ? 13.601 -2.391 -8.970 1.00 82.56 190 ILE A CA 1
ATOM 1400 C C . ILE A 1 190 ? 14.912 -2.608 -8.231 1.00 82.56 190 ILE A C 1
ATOM 1402 O O . ILE A 1 190 ? 15.627 -3.571 -8.493 1.00 82.56 190 ILE A O 1
ATOM 1406 N N . SER A 1 191 ? 15.217 -1.710 -7.299 1.00 81.88 191 SER A N 1
ATOM 1407 C CA . SER A 1 191 ? 16.381 -1.798 -6.423 1.00 81.88 191 SER A CA 1
ATOM 1408 C C . SER A 1 191 ? 15.943 -1.837 -4.953 1.00 81.88 191 SER A C 1
ATOM 1410 O O . SER A 1 191 ? 14.829 -1.413 -4.632 1.00 81.88 191 SER A O 1
ATOM 1412 N N . PRO A 1 192 ? 16.810 -2.304 -4.036 1.00 77.81 192 PRO A N 1
ATOM 1413 C CA . PRO A 1 192 ? 16.531 -2.272 -2.599 1.00 77.81 192 PRO A CA 1
ATOM 1414 C C . PRO A 1 192 ? 16.245 -0.859 -2.069 1.00 77.81 192 PRO A C 1
ATOM 1416 O O . PRO A 1 192 ? 15.494 -0.715 -1.109 1.00 77.81 192 PRO A O 1
ATOM 1419 N N . GLY A 1 193 ? 16.792 0.177 -2.719 1.00 80.12 193 GLY A N 1
ATOM 1420 C CA . GLY A 1 193 ? 16.527 1.578 -2.380 1.00 80.12 193 GLY A CA 1
ATOM 1421 C C . GLY A 1 193 ? 15.076 2.008 -2.615 1.00 80.12 193 GLY A C 1
ATOM 1422 O O . GLY A 1 193 ? 14.599 2.896 -1.933 1.00 80.12 193 GLY A O 1
ATOM 1423 N N . ASN A 1 194 ? 14.332 1.338 -3.500 1.00 81.69 194 ASN A N 1
ATOM 1424 C CA . ASN A 1 194 ? 12.915 1.656 -3.745 1.00 81.69 194 ASN A CA 1
ATOM 1425 C C . ASN A 1 194 ? 11.976 1.112 -2.650 1.00 81.69 194 ASN A C 1
ATOM 1427 O O . ASN A 1 194 ? 10.762 1.286 -2.722 1.00 81.69 194 ASN A O 1
ATOM 1431 N N . VAL A 1 195 ? 12.523 0.362 -1.692 1.00 83.75 195 VAL A N 1
ATOM 1432 C CA . VAL A 1 195 ? 11.790 -0.348 -0.633 1.00 83.75 195 VAL A CA 1
ATOM 1433 C C . VAL A 1 195 ? 12.430 -0.056 0.725 1.00 83.75 195 VAL A C 1
ATOM 1435 O O . VAL A 1 195 ? 12.275 -0.812 1.684 1.00 83.75 195 VAL A O 1
ATOM 1438 N N . ASP A 1 196 ? 13.233 0.999 0.805 1.00 85.50 196 ASP A N 1
ATOM 1439 C CA . ASP A 1 196 ? 13.960 1.349 2.007 1.00 85.50 196 ASP A CA 1
ATOM 1440 C C . ASP A 1 196 ? 13.066 2.066 3.030 1.00 85.50 196 ASP A C 1
ATOM 1442 O O . ASP A 1 196 ? 11.869 2.306 2.837 1.00 85.50 196 ASP A O 1
ATOM 1446 N N . LEU A 1 197 ? 13.646 2.347 4.194 1.00 85.00 197 LEU A N 1
ATOM 1447 C CA . LEU A 1 197 ? 12.927 3.011 5.270 1.00 85.00 197 LEU A CA 1
ATOM 1448 C C . LEU A 1 197 ? 12.441 4.425 4.875 1.00 85.00 197 LEU A C 1
ATOM 1450 O O . LEU A 1 197 ? 11.285 4.732 5.179 1.00 85.00 197 LEU A O 1
ATOM 1454 N N . PRO A 1 198 ? 13.251 5.275 4.207 1.00 84.62 198 PRO A N 1
ATOM 1455 C CA . PRO A 1 198 ? 12.778 6.526 3.620 1.00 84.62 198 PRO A CA 1
ATOM 1456 C C . PRO A 1 198 ? 11.523 6.381 2.753 1.00 84.62 198 PRO A C 1
ATOM 1458 O O . PRO A 1 198 ? 10.576 7.137 2.961 1.00 84.62 198 PRO A O 1
ATOM 1461 N N . GLU A 1 199 ? 11.456 5.397 1.854 1.00 85.94 199 GLU A N 1
ATOM 1462 C CA . GLU A 1 199 ? 10.266 5.204 1.016 1.00 85.94 199 GLU A CA 1
ATOM 1463 C C . GLU A 1 199 ? 9.027 4.794 1.823 1.00 85.94 199 GLU A C 1
ATOM 1465 O O . GLU A 1 199 ? 7.914 5.265 1.575 1.00 85.94 199 GLU A O 1
ATOM 1470 N N . THR A 1 200 ? 9.203 3.997 2.878 1.00 87.19 200 THR A N 1
ATOM 1471 C CA . THR A 1 200 ? 8.112 3.697 3.817 1.00 87.19 200 THR A CA 1
ATOM 1472 C C . THR A 1 200 ? 7.610 4.941 4.549 1.00 87.19 200 THR A C 1
ATOM 1474 O O . THR A 1 200 ? 6.404 5.079 4.782 1.00 87.19 200 THR A O 1
ATOM 1477 N N . ILE A 1 201 ? 8.505 5.873 4.883 1.00 86.12 201 ILE A N 1
ATOM 1478 C CA . ILE A 1 201 ? 8.129 7.161 5.472 1.00 86.12 201 ILE A CA 1
ATOM 1479 C C . ILE A 1 201 ? 7.408 8.031 4.435 1.00 86.12 201 ILE A C 1
ATOM 1481 O O . ILE A 1 201 ? 6.380 8.615 4.771 1.00 86.12 201 ILE A O 1
ATOM 1485 N N . ASN A 1 202 ? 7.862 8.073 3.180 1.00 85.81 202 ASN A N 1
ATOM 1486 C CA . ASN A 1 202 ? 7.182 8.800 2.102 1.00 85.81 202 ASN A CA 1
ATOM 1487 C C . ASN A 1 202 ? 5.737 8.319 1.920 1.00 85.81 202 ASN A C 1
ATOM 1489 O O . ASN A 1 202 ? 4.812 9.129 1.862 1.00 85.81 202 ASN A O 1
ATOM 1493 N N . LEU A 1 203 ? 5.518 7.003 1.916 1.00 87.50 203 LEU A N 1
ATOM 1494 C CA . LEU A 1 203 ? 4.179 6.420 1.828 1.00 87.50 203 LEU A CA 1
ATOM 1495 C C . LEU A 1 203 ? 3.304 6.813 3.030 1.00 87.50 203 LEU A C 1
ATOM 1497 O O . LEU A 1 203 ? 2.126 7.147 2.866 1.00 87.50 203 LEU A O 1
ATOM 1501 N N . LEU A 1 204 ? 3.875 6.832 4.240 1.00 86.06 204 LEU A N 1
ATOM 1502 C CA . LEU A 1 204 ? 3.181 7.321 5.434 1.00 86.06 204 LEU A CA 1
ATOM 1503 C C . LEU A 1 204 ? 2.817 8.808 5.303 1.00 86.06 204 LEU A C 1
ATOM 1505 O O . LEU A 1 204 ? 1.694 9.190 5.633 1.00 86.06 204 LEU A O 1
ATOM 1509 N N . ILE A 1 205 ? 3.732 9.633 4.792 1.00 83.94 205 ILE A N 1
ATOM 1510 C CA . ILE A 1 205 ? 3.512 11.059 4.536 1.00 83.94 205 ILE A CA 1
ATOM 1511 C C . ILE A 1 205 ? 2.344 11.247 3.561 1.00 83.94 205 ILE A C 1
ATOM 1513 O O . ILE A 1 205 ? 1.418 11.994 3.876 1.00 83.94 205 ILE A O 1
ATOM 1517 N N . MET A 1 206 ? 2.322 10.527 2.432 1.00 87.25 206 MET A N 1
ATOM 1518 C CA . MET A 1 206 ? 1.208 10.563 1.472 1.00 87.25 206 MET A CA 1
ATOM 1519 C C . MET A 1 206 ? -0.134 10.247 2.152 1.00 87.25 206 MET A C 1
ATOM 1521 O O . MET A 1 206 ? -1.117 10.972 1.973 1.00 87.25 206 MET A O 1
ATOM 1525 N N . ALA A 1 207 ? -0.174 9.193 2.974 1.00 85.69 207 ALA A N 1
ATOM 1526 C CA . ALA A 1 207 ? -1.383 8.772 3.680 1.00 85.69 207 ALA A CA 1
ATOM 1527 C C . ALA A 1 207 ? -1.856 9.803 4.721 1.00 85.69 207 ALA A C 1
ATOM 1529 O O . ALA A 1 207 ? -3.058 10.026 4.885 1.00 85.69 207 ALA A O 1
ATOM 1530 N N . VAL A 1 208 ? -0.924 10.448 5.422 1.00 83.31 208 VAL A N 1
ATOM 1531 C CA . VAL A 1 208 ? -1.229 11.456 6.444 1.00 83.31 208 VAL A CA 1
ATOM 1532 C C . VAL A 1 208 ? -1.661 12.784 5.817 1.00 83.31 208 VAL A C 1
ATOM 1534 O O . VAL A 1 208 ? -2.653 13.355 6.267 1.00 83.31 208 VAL A O 1
ATOM 1537 N N . ILE A 1 209 ? -0.988 13.245 4.754 1.00 83.31 209 ILE A N 1
ATOM 1538 C CA . ILE A 1 209 ? -1.389 14.441 3.991 1.00 83.31 209 ILE A CA 1
ATOM 1539 C C . ILE A 1 209 ? -2.815 14.265 3.457 1.00 83.31 209 ILE A C 1
ATOM 1541 O O . ILE A 1 209 ? -3.650 15.162 3.587 1.00 83.31 209 ILE A O 1
ATOM 1545 N N . GLY A 1 210 ? -3.110 13.089 2.899 1.00 80.38 210 GLY A N 1
ATOM 1546 C CA . GLY A 1 210 ? -4.436 12.740 2.401 1.00 80.38 210 GLY A CA 1
ATOM 1547 C C . GLY A 1 210 ? -5.516 12.657 3.484 1.00 80.38 210 GLY A C 1
ATOM 1548 O O . GLY A 1 210 ? -6.653 13.085 3.274 1.00 80.38 210 GLY A O 1
ATOM 1549 N N . GLY A 1 211 ? -5.147 12.146 4.657 1.00 81.19 211 GLY A N 1
ATOM 1550 C CA . GLY A 1 211 ? -6.025 11.918 5.800 1.00 81.19 211 GLY A CA 1
ATOM 1551 C C . GLY A 1 211 ? -6.368 10.434 5.975 1.00 81.19 211 GLY A C 1
ATOM 1552 O O . GLY A 1 211 ? -6.982 9.808 5.116 1.00 81.19 211 GLY A O 1
ATOM 1553 N N . LEU A 1 212 ? -6.043 9.876 7.147 1.00 73.69 212 LEU A N 1
ATOM 1554 C CA . LEU A 1 212 ? -6.126 8.433 7.447 1.00 73.69 212 LEU A CA 1
ATOM 1555 C C . LEU A 1 212 ? -7.554 7.854 7.542 1.00 73.69 212 LEU A C 1
ATOM 1557 O O . LEU A 1 212 ? -7.723 6.643 7.685 1.00 73.69 212 LEU A O 1
ATOM 1561 N N . PHE A 1 213 ? -8.585 8.701 7.536 1.00 71.25 213 PHE A N 1
ATOM 1562 C CA . PHE A 1 213 ? -9.975 8.299 7.792 1.00 71.25 213 PHE A CA 1
ATOM 1563 C C . PHE A 1 213 ? -10.865 8.316 6.542 1.00 71.25 213 PHE A C 1
ATOM 1565 O O . PHE A 1 213 ? -11.975 7.793 6.601 1.00 71.25 213 PHE A O 1
ATOM 1572 N N . ARG A 1 214 ? -10.397 8.881 5.420 1.00 76.56 214 ARG A N 1
ATOM 1573 C CA . ARG A 1 214 ? -11.171 9.007 4.174 1.00 76.56 214 ARG A CA 1
ATOM 1574 C C . ARG A 1 214 ? -10.452 8.328 3.018 1.00 76.56 214 ARG A C 1
ATOM 1576 O O . ARG A 1 214 ? -9.260 8.532 2.820 1.00 76.56 214 ARG A O 1
ATOM 1583 N N . ILE A 1 215 ? -11.197 7.562 2.223 1.00 80.25 215 ILE A N 1
ATOM 1584 C CA . ILE A 1 215 ? -10.652 6.849 1.057 1.00 80.25 215 ILE A CA 1
ATOM 1585 C C . ILE A 1 215 ? -10.263 7.853 -0.037 1.00 80.25 215 ILE A C 1
ATOM 1587 O O . ILE A 1 215 ? -9.252 7.678 -0.712 1.00 80.25 215 ILE A O 1
ATOM 1591 N N . GLU A 1 216 ? -11.029 8.938 -0.179 1.00 83.00 216 GLU A N 1
ATOM 1592 C CA . GLU A 1 216 ? -10.743 10.030 -1.118 1.00 83.00 216 GLU A CA 1
ATOM 1593 C C . GLU A 1 216 ? -9.436 10.754 -0.768 1.00 83.00 216 GLU A C 1
ATOM 1595 O O . GLU A 1 216 ? -8.737 11.252 -1.649 1.00 83.00 216 GLU A O 1
ATOM 1600 N N . GLY A 1 217 ? -9.081 10.756 0.521 1.00 80.12 217 GLY A N 1
ATOM 1601 C CA . GLY A 1 217 ? -7.846 11.340 1.025 1.00 80.12 217 GLY A CA 1
ATOM 1602 C C . GLY A 1 217 ? -6.603 10.693 0.423 1.00 80.12 217 GLY A C 1
ATOM 1603 O O . GLY A 1 217 ? -5.671 11.404 0.068 1.00 80.12 217 GLY A O 1
ATOM 1604 N N . ALA A 1 218 ? -6.598 9.371 0.223 1.00 82.75 218 ALA A N 1
ATOM 1605 C CA . ALA A 1 218 ? -5.439 8.660 -0.321 1.00 82.75 218 ALA A CA 1
ATOM 1606 C C . ALA A 1 218 ? -5.033 9.170 -1.717 1.00 82.75 218 ALA A C 1
ATOM 1608 O O . ALA A 1 218 ? -3.849 9.354 -1.987 1.00 82.75 218 ALA A O 1
ATOM 1609 N N . TRP A 1 219 ? -6.014 9.463 -2.576 1.00 85.69 219 TRP A N 1
ATOM 1610 C CA . TRP A 1 219 ? -5.773 10.012 -3.913 1.00 85.69 219 TRP A CA 1
ATOM 1611 C C . TRP A 1 219 ? -5.249 11.440 -3.867 1.00 85.69 219 TRP A C 1
ATOM 1613 O O . TRP A 1 219 ? -4.275 11.757 -4.545 1.00 85.69 219 TRP A O 1
ATOM 1623 N N . LEU A 1 220 ? -5.872 12.291 -3.050 1.00 85.31 220 LEU A N 1
ATOM 1624 C CA . LEU A 1 220 ? -5.442 13.677 -2.895 1.00 85.31 220 LEU A CA 1
ATOM 1625 C C . LEU A 1 220 ? -4.030 13.753 -2.300 1.00 85.31 220 LEU A C 1
ATOM 1627 O O . LEU A 1 220 ? -3.204 14.522 -2.778 1.00 85.31 220 LEU A O 1
ATOM 1631 N N . GLY A 1 221 ? -3.743 12.927 -1.291 1.00 84.31 221 GLY A N 1
ATOM 1632 C CA . GLY A 1 221 ? -2.434 12.833 -0.654 1.00 84.31 221 GLY A CA 1
ATOM 1633 C C . GLY A 1 221 ? -1.347 12.385 -1.626 1.00 84.31 221 GLY A C 1
ATOM 1634 O O . GLY A 1 221 ? -0.313 13.041 -1.713 1.00 84.31 221 GLY A O 1
ATOM 1635 N N . ALA A 1 222 ? -1.605 11.331 -2.407 1.00 87.19 222 ALA A N 1
ATOM 1636 C CA . ALA A 1 222 ? -0.689 10.879 -3.451 1.00 87.19 222 ALA A CA 1
ATOM 1637 C C . ALA A 1 222 ? -0.487 11.949 -4.538 1.00 87.19 222 ALA A C 1
ATOM 1639 O O . ALA A 1 222 ? 0.648 12.240 -4.900 1.00 87.19 222 ALA A O 1
ATOM 1640 N N . PHE A 1 223 ? -1.560 12.585 -5.018 1.00 87.94 223 PHE A N 1
ATOM 1641 C CA . PHE A 1 223 ? -1.477 13.633 -6.038 1.00 87.94 223 PHE A CA 1
ATOM 1642 C C . PHE A 1 223 ? -0.642 14.826 -5.563 1.00 87.94 223 PHE A C 1
ATOM 1644 O O . PHE A 1 223 ? 0.306 15.222 -6.234 1.00 87.94 223 PHE A O 1
ATOM 1651 N N . VAL A 1 224 ? -0.952 15.366 -4.382 1.00 85.00 224 VAL A N 1
ATOM 1652 C CA . VAL A 1 224 ? -0.228 16.506 -3.803 1.00 85.00 224 VAL A CA 1
ATOM 1653 C C . VAL A 1 224 ? 1.231 16.148 -3.551 1.00 85.00 224 VAL A C 1
ATOM 1655 O O . VAL A 1 224 ? 2.112 16.924 -3.908 1.00 85.00 224 VAL A O 1
ATOM 1658 N N . PHE A 1 225 ? 1.499 14.967 -2.990 1.00 85.19 225 PHE A N 1
ATOM 1659 C CA . PHE A 1 225 ? 2.865 14.523 -2.744 1.00 85.19 225 PHE A CA 1
ATOM 1660 C C . PHE A 1 225 ? 3.668 14.392 -4.039 1.00 85.19 225 PHE A C 1
ATOM 1662 O O . PHE A 1 225 ? 4.777 14.906 -4.098 1.00 85.19 225 PHE A O 1
ATOM 1669 N N . ILE A 1 226 ? 3.120 13.757 -5.080 1.00 86.00 226 ILE A N 1
ATOM 1670 C CA . ILE A 1 226 ? 3.817 13.577 -6.363 1.00 86.00 226 ILE A CA 1
ATOM 1671 C C . ILE A 1 226 ? 4.028 14.916 -7.077 1.00 86.00 226 ILE A C 1
ATOM 1673 O O . ILE A 1 226 ? 5.093 15.146 -7.643 1.00 86.00 226 ILE A O 1
ATOM 1677 N N . VAL A 1 227 ? 3.056 15.831 -7.021 1.00 85.00 227 VAL A N 1
ATOM 1678 C CA . VAL A 1 227 ? 3.220 17.195 -7.545 1.00 85.00 227 VAL A CA 1
ATOM 1679 C C . VAL A 1 227 ? 4.359 17.898 -6.808 1.00 85.00 227 VAL A C 1
ATOM 1681 O O . VAL A 1 227 ? 5.291 18.371 -7.449 1.00 85.00 227 VAL A O 1
ATOM 1684 N N . ILE A 1 228 ? 4.353 17.903 -5.474 1.00 79.94 228 ILE A N 1
ATOM 1685 C CA . ILE A 1 228 ? 5.455 18.473 -4.685 1.00 79.94 228 ILE A CA 1
ATOM 1686 C C . ILE A 1 228 ? 6.774 17.795 -5.058 1.00 79.94 228 ILE A C 1
ATOM 1688 O O . ILE A 1 228 ? 7.761 18.482 -5.293 1.00 79.94 228 ILE A O 1
ATOM 1692 N N . GLN A 1 229 ? 6.790 16.467 -5.163 1.00 77.69 229 GLN A N 1
ATOM 1693 C CA . GLN A 1 229 ? 7.982 15.705 -5.500 1.00 77.69 229 GLN A CA 1
ATOM 1694 C C . GLN A 1 229 ? 8.564 16.117 -6.852 1.00 77.69 229 GLN A C 1
ATOM 1696 O O . GLN A 1 229 ? 9.768 16.325 -6.950 1.00 77.69 229 GLN A O 1
ATOM 1701 N N . ASN A 1 230 ? 7.725 16.275 -7.873 1.00 78.69 230 ASN A N 1
ATOM 1702 C CA . ASN A 1 230 ? 8.169 16.667 -9.205 1.00 78.69 230 ASN A CA 1
ATOM 1703 C C . ASN A 1 230 ? 8.632 18.133 -9.229 1.00 78.69 230 ASN A C 1
ATOM 1705 O O . ASN A 1 230 ? 9.758 18.411 -9.625 1.00 78.69 230 ASN A O 1
ATOM 1709 N N . TYR A 1 231 ? 7.824 19.063 -8.710 1.00 75.50 231 TYR A N 1
ATOM 1710 C CA . TYR A 1 231 ? 8.138 20.495 -8.762 1.00 75.50 231 TYR A CA 1
ATOM 1711 C C . TYR A 1 231 ? 9.304 20.903 -7.849 1.00 75.50 231 TYR A C 1
ATOM 1713 O O . TYR A 1 231 ? 10.095 21.764 -8.224 1.00 75.50 231 TYR A O 1
ATOM 1721 N N . VAL A 1 232 ? 9.450 20.300 -6.663 1.00 68.06 232 VAL A N 1
ATOM 1722 C CA . VAL A 1 232 ? 10.583 20.577 -5.755 1.00 68.06 232 VAL A CA 1
ATOM 1723 C C . VAL A 1 232 ? 11.885 20.014 -6.319 1.00 68.06 232 VAL A C 1
ATOM 1725 O O . VAL A 1 232 ? 12.941 20.606 -6.105 1.00 68.06 232 VAL A O 1
ATOM 1728 N N . ARG A 1 233 ? 11.830 18.899 -7.058 1.00 61.34 233 ARG A N 1
ATOM 1729 C CA . ARG A 1 233 ? 13.011 18.327 -7.719 1.00 61.34 233 ARG A CA 1
ATOM 1730 C C . ARG A 1 233 ? 13.530 19.223 -8.846 1.00 61.34 233 ARG A C 1
ATOM 1732 O O . ARG A 1 233 ? 14.741 19.293 -9.027 1.00 61.34 233 ARG A O 1
ATOM 1739 N N . ASP A 1 234 ? 12.635 19.944 -9.517 1.00 58.72 234 ASP A N 1
ATOM 1740 C CA . ASP A 1 234 ? 12.978 20.922 -10.557 1.00 58.72 234 ASP A CA 1
ATOM 1741 C C . ASP A 1 234 ? 13.437 22.276 -9.974 1.00 58.72 234 ASP A C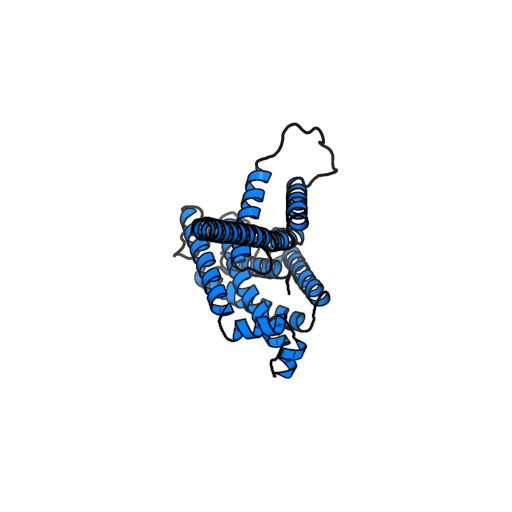 1
ATOM 1743 O O . ASP A 1 234 ? 14.172 23.026 -10.616 1.00 58.72 234 ASP A O 1
ATOM 1747 N N . PHE A 1 235 ? 13.065 22.583 -8.725 1.00 55.31 235 PHE A N 1
ATOM 1748 C CA . PHE A 1 235 ? 13.457 23.797 -8.002 1.00 55.31 235 PHE A CA 1
ATOM 1749 C C . PHE A 1 235 ? 14.821 23.648 -7.295 1.00 55.31 235 PHE A C 1
ATOM 1751 O O . PHE A 1 235 ? 14.963 23.860 -6.090 1.00 55.31 235 PHE A O 1
ATOM 1758 N N . SER A 1 236 ? 15.878 23.311 -8.034 1.00 50.84 236 SER A N 1
ATOM 1759 C CA . SER A 1 236 ? 17.248 23.484 -7.534 1.00 50.84 236 SER A CA 1
ATOM 1760 C C . SER A 1 236 ? 17.608 24.971 -7.576 1.00 50.84 236 SER A C 1
ATOM 1762 O O . SER A 1 236 ? 17.997 25.475 -8.623 1.00 50.84 236 SER A O 1
ATOM 1764 N N . VAL A 1 237 ? 17.438 25.684 -6.456 1.00 48.38 237 VAL A N 1
ATOM 1765 C CA . VAL A 1 237 ? 17.724 27.127 -6.334 1.00 48.38 237 VAL A CA 1
ATOM 1766 C C . VAL A 1 237 ? 19.232 27.378 -6.504 1.00 48.38 237 VAL A C 1
ATOM 1768 O O . VAL A 1 237 ? 19.998 27.094 -5.578 1.00 48.38 237 VAL A O 1
ATOM 1771 N N . PRO A 1 238 ? 19.702 27.934 -7.637 1.00 43.59 238 PRO A N 1
ATOM 1772 C CA . PRO A 1 238 ? 21.101 28.284 -7.822 1.00 43.59 238 PRO A CA 1
ATOM 1773 C C . PRO A 1 238 ? 21.294 29.672 -7.201 1.00 43.59 238 PRO A C 1
ATOM 1775 O O . PRO A 1 238 ? 21.004 30.681 -7.835 1.00 43.59 238 PRO A O 1
ATOM 1778 N N . GLY A 1 239 ? 21.702 29.750 -5.931 1.00 45.59 239 GLY A N 1
ATOM 1779 C CA . GLY A 1 239 ? 21.988 31.058 -5.319 1.00 45.59 239 GLY A CA 1
ATOM 1780 C C . GLY A 1 239 ? 21.937 31.158 -3.798 1.00 45.59 239 GLY A C 1
ATOM 1781 O O . GLY A 1 239 ? 22.431 32.139 -3.250 1.00 45.59 239 GLY A O 1
ATOM 1782 N N . LEU A 1 240 ? 21.413 30.161 -3.083 1.00 44.62 240 LEU A N 1
ATOM 1783 C CA . LEU A 1 240 ? 21.594 30.101 -1.631 1.00 44.62 240 LEU A CA 1
ATOM 1784 C C . LEU A 1 240 ? 22.953 29.456 -1.348 1.00 44.62 240 LEU A C 1
ATOM 1786 O O . LEU A 1 240 ? 23.078 28.234 -1.355 1.00 44.62 240 LEU A O 1
ATOM 1790 N N . GLY A 1 241 ? 23.974 30.298 -1.157 1.00 42.78 241 GLY A N 1
ATOM 1791 C CA . GLY A 1 241 ? 25.370 29.959 -0.845 1.00 42.78 241 GLY A CA 1
ATOM 1792 C C . GLY A 1 241 ? 25.579 29.226 0.487 1.00 42.78 241 GLY A C 1
ATOM 1793 O O . GLY A 1 241 ? 26.376 29.651 1.314 1.00 42.78 241 GLY A O 1
ATOM 1794 N N . PHE A 1 242 ? 24.894 28.100 0.675 1.00 44.12 242 PHE A N 1
ATOM 1795 C CA . PHE A 1 242 ? 25.072 27.128 1.752 1.00 44.12 242 PHE A CA 1
ATOM 1796 C C . PHE A 1 242 ? 25.514 25.783 1.153 1.00 44.12 242 PHE A C 1
ATOM 1798 O O . PHE A 1 242 ? 24.920 24.734 1.391 1.00 44.12 242 PHE A O 1
ATOM 1805 N N . GLY A 1 243 ? 26.568 25.824 0.332 1.00 39.47 243 GLY A N 1
ATOM 1806 C CA . GLY A 1 243 ? 27.163 24.679 -0.369 1.00 39.47 243 GLY A CA 1
ATOM 1807 C C . GLY A 1 243 ? 27.965 23.710 0.512 1.00 39.47 243 GLY A C 1
ATOM 1808 O O . GLY A 1 243 ? 28.950 23.152 0.042 1.00 39.47 243 GLY A O 1
ATOM 1809 N N . GLY A 1 244 ? 27.582 23.502 1.777 1.00 38.12 244 GLY A N 1
ATOM 1810 C CA . GLY A 1 244 ? 28.295 22.624 2.711 1.00 38.12 244 GLY A CA 1
ATOM 1811 C C . GLY A 1 244 ? 27.357 21.839 3.629 1.00 38.12 244 GLY A C 1
ATOM 1812 O O . GLY A 1 244 ? 26.703 22.419 4.487 1.00 38.12 244 GLY A O 1
ATOM 1813 N N . THR A 1 245 ? 27.284 20.523 3.403 1.00 44.97 245 THR A N 1
ATOM 1814 C CA . THR A 1 245 ? 27.076 19.400 4.354 1.00 44.97 245 THR A CA 1
ATOM 1815 C C . THR A 1 245 ? 26.357 19.624 5.702 1.00 44.97 245 THR A C 1
ATOM 1817 O O . THR A 1 245 ? 26.716 18.998 6.694 1.00 44.97 245 THR A O 1
ATOM 1820 N N . LEU A 1 246 ? 25.293 20.428 5.751 1.00 46.56 246 LEU A N 1
ATOM 1821 C CA . LEU A 1 246 ? 24.267 20.360 6.809 1.00 46.56 246 LEU A CA 1
ATOM 1822 C C . LEU A 1 246 ? 22.934 19.814 6.265 1.00 46.56 246 LEU A C 1
ATOM 1824 O O . LEU A 1 246 ? 22.220 19.111 6.973 1.00 46.56 246 LEU A O 1
ATOM 1828 N N . PHE A 1 247 ? 22.651 20.048 4.976 1.00 45.62 247 PHE A N 1
ATOM 1829 C CA . PHE A 1 247 ? 21.454 19.584 4.260 1.00 45.62 247 PHE A CA 1
ATOM 1830 C C . PHE A 1 247 ? 21.816 18.846 2.961 1.00 45.62 247 PHE A C 1
ATOM 1832 O O . PHE A 1 247 ? 21.330 19.176 1.882 1.00 45.62 247 PHE A O 1
ATOM 1839 N N . GLY A 1 248 ? 22.671 17.823 3.044 1.00 41.09 248 GLY A N 1
ATOM 1840 C CA . GLY A 1 248 ? 23.062 16.968 1.906 1.00 41.09 248 GLY A CA 1
ATOM 1841 C C . GLY A 1 248 ? 21.940 16.083 1.325 1.00 41.09 248 GLY A C 1
ATOM 1842 O O . GLY A 1 248 ? 22.231 15.071 0.700 1.00 41.09 248 GLY A O 1
ATOM 1843 N N . GLY A 1 249 ? 20.669 16.440 1.548 1.00 51.19 249 GLY A N 1
ATOM 1844 C CA . GLY A 1 249 ? 19.458 15.698 1.179 1.00 51.19 249 GLY A CA 1
ATOM 1845 C C . GLY A 1 249 ? 18.263 16.627 0.926 1.00 51.19 249 GLY A C 1
ATOM 1846 O O . GLY A 1 249 ? 17.150 16.340 1.362 1.00 51.19 249 GLY A O 1
ATOM 1847 N N . SER A 1 250 ? 18.509 17.756 0.255 1.00 58.69 250 SER A N 1
ATOM 1848 C CA . SER A 1 250 ? 17.603 18.897 0.018 1.00 58.69 250 SER A CA 1
ATOM 1849 C C . SER A 1 250 ? 16.163 18.533 -0.363 1.00 58.69 250 SER A C 1
ATOM 1851 O O . SER A 1 250 ? 15.233 19.192 0.092 1.00 58.69 250 SER A O 1
ATOM 1853 N N . PHE A 1 251 ? 15.948 17.454 -1.113 1.00 58.16 251 PHE A N 1
ATOM 1854 C CA . PHE A 1 251 ? 14.606 16.975 -1.442 1.00 58.16 251 PHE A CA 1
ATOM 1855 C C . PHE A 1 251 ? 13.835 16.463 -0.210 1.00 58.16 251 PHE A C 1
ATOM 1857 O O . PHE A 1 251 ? 12.714 16.893 0.059 1.00 58.16 251 PHE A O 1
ATOM 1864 N N . ASN A 1 252 ? 14.456 15.586 0.581 1.00 64.25 252 ASN A N 1
ATOM 1865 C CA . ASN A 1 252 ? 13.790 14.905 1.691 1.00 64.25 252 ASN A CA 1
ATOM 1866 C C . ASN A 1 252 ? 13.529 15.860 2.870 1.00 64.25 252 ASN A C 1
ATOM 1868 O O . ASN A 1 252 ? 12.517 15.756 3.561 1.00 64.25 252 ASN A O 1
ATOM 1872 N N . THR A 1 253 ? 14.407 16.851 3.069 1.00 69.56 253 THR A N 1
ATOM 1873 C CA . THR A 1 253 ? 14.213 17.895 4.086 1.00 69.56 253 THR A CA 1
ATOM 1874 C C . THR A 1 253 ? 13.045 18.820 3.742 1.00 69.56 253 THR A C 1
ATOM 1876 O O . THR A 1 253 ? 12.228 19.106 4.613 1.00 69.56 253 THR A O 1
ATOM 1879 N N . ILE A 1 254 ? 12.925 19.264 2.485 1.00 70.25 254 ILE A N 1
ATOM 1880 C CA . ILE A 1 254 ? 11.824 20.142 2.055 1.00 70.25 254 ILE A CA 1
ATOM 1881 C C . ILE A 1 254 ? 10.484 19.408 2.158 1.00 70.25 254 ILE A C 1
ATOM 1883 O O . ILE A 1 254 ? 9.533 19.945 2.726 1.00 70.25 254 ILE A O 1
ATOM 1887 N N . VAL A 1 255 ? 10.425 18.161 1.682 1.00 67.38 255 VAL A N 1
ATOM 1888 C CA . VAL A 1 255 ? 9.237 17.304 1.813 1.00 67.38 255 VAL A CA 1
ATOM 1889 C C . VAL A 1 255 ? 8.868 17.109 3.286 1.00 67.38 255 VAL A C 1
ATOM 1891 O O . VAL A 1 255 ? 7.703 17.269 3.648 1.00 67.38 255 VAL A O 1
ATOM 1894 N N . GLY A 1 256 ? 9.853 16.852 4.154 1.00 71.06 256 GLY A N 1
ATOM 1895 C CA . GLY A 1 256 ? 9.652 16.724 5.598 1.00 71.06 256 GLY A CA 1
ATOM 1896 C C . GLY A 1 256 ? 9.125 17.999 6.268 1.00 71.06 256 GLY A C 1
ATOM 1897 O O . GLY A 1 256 ? 8.240 17.917 7.118 1.00 71.06 256 GLY A O 1
ATOM 1898 N N . ILE A 1 257 ? 9.605 19.181 5.865 1.00 77.12 257 ILE A N 1
ATOM 1899 C CA . ILE A 1 257 ? 9.109 20.473 6.371 1.00 77.12 257 ILE A CA 1
ATOM 1900 C C . ILE A 1 257 ? 7.667 20.712 5.918 1.00 77.12 257 ILE A C 1
ATOM 1902 O O . ILE A 1 257 ? 6.821 21.051 6.743 1.00 77.12 257 ILE A O 1
ATOM 1906 N N . ILE A 1 258 ? 7.363 20.510 4.632 1.00 71.62 258 ILE A N 1
ATOM 1907 C CA . ILE A 1 258 ? 6.000 20.677 4.105 1.00 71.62 258 ILE A CA 1
ATOM 1908 C C . ILE A 1 258 ? 5.041 19.714 4.809 1.00 71.62 258 ILE A C 1
ATOM 1910 O O . ILE A 1 258 ? 3.959 20.113 5.238 1.00 71.62 258 ILE A O 1
ATOM 1914 N N . PHE A 1 259 ? 5.458 18.462 4.990 1.00 69.81 259 PHE A N 1
ATOM 1915 C CA . PHE A 1 259 ? 4.717 17.478 5.765 1.00 69.81 259 PHE A CA 1
ATOM 1916 C C . PHE A 1 259 ? 4.449 17.957 7.197 1.00 69.81 259 PHE A C 1
ATOM 1918 O O . PHE A 1 259 ? 3.304 17.925 7.648 1.00 69.81 259 PHE A O 1
ATOM 1925 N N . LEU A 1 260 ? 5.479 18.444 7.894 1.00 73.00 260 LEU A N 1
ATOM 1926 C CA . LEU A 1 260 ? 5.364 18.946 9.262 1.00 73.00 260 LEU A CA 1
ATOM 1927 C C . LEU A 1 260 ? 4.386 20.125 9.346 1.00 73.00 260 LEU A C 1
ATOM 1929 O O . LEU A 1 260 ? 3.541 20.153 10.237 1.00 73.00 260 LEU A O 1
ATOM 1933 N N . VAL A 1 261 ? 4.424 21.045 8.380 1.00 76.88 261 VAL A N 1
ATOM 1934 C CA . VAL A 1 261 ? 3.465 22.156 8.277 1.00 76.88 261 VAL A CA 1
ATOM 1935 C C . VAL A 1 261 ? 2.038 21.645 8.070 1.00 76.88 261 VAL A C 1
ATOM 1937 O O . VAL A 1 261 ? 1.131 22.097 8.767 1.00 76.88 261 VAL A O 1
ATOM 1940 N N . ILE A 1 262 ? 1.817 20.686 7.165 1.00 68.56 262 ILE A N 1
ATOM 1941 C CA . ILE A 1 262 ? 0.479 20.132 6.895 1.00 68.56 262 ILE A CA 1
ATOM 1942 C C . ILE A 1 262 ? -0.088 19.434 8.137 1.00 68.56 262 ILE A C 1
ATOM 1944 O O . ILE A 1 262 ? -1.251 19.645 8.482 1.00 68.56 262 ILE A O 1
ATOM 1948 N N . VAL A 1 263 ? 0.729 18.639 8.830 1.00 68.19 263 VAL A N 1
ATOM 1949 C CA . VAL A 1 263 ? 0.314 17.917 10.042 1.00 68.19 263 VAL A CA 1
ATOM 1950 C C . VAL A 1 263 ? 0.018 18.875 11.193 1.00 68.19 263 VAL A C 1
ATOM 1952 O O . VAL A 1 263 ? -0.986 18.697 11.884 1.00 68.19 263 VAL A O 1
ATOM 1955 N N . LEU A 1 264 ? 0.850 19.903 11.388 1.00 70.38 264 LEU A N 1
ATOM 1956 C CA . LEU A 1 264 ? 0.635 20.914 12.427 1.00 70.38 264 LEU A CA 1
ATOM 1957 C C . LEU A 1 264 ? -0.588 21.793 12.137 1.00 70.38 264 LEU A C 1
ATOM 1959 O O . LEU A 1 264 ? -1.308 22.157 13.064 1.00 70.38 264 LEU A O 1
ATOM 1963 N N . ALA A 1 265 ? -0.850 22.113 10.868 1.00 68.00 265 ALA A N 1
ATOM 1964 C CA . ALA A 1 265 ? -1.990 22.936 10.474 1.00 68.00 265 ALA A CA 1
ATOM 1965 C C . ALA A 1 265 ? -3.324 22.163 10.476 1.00 68.00 265 A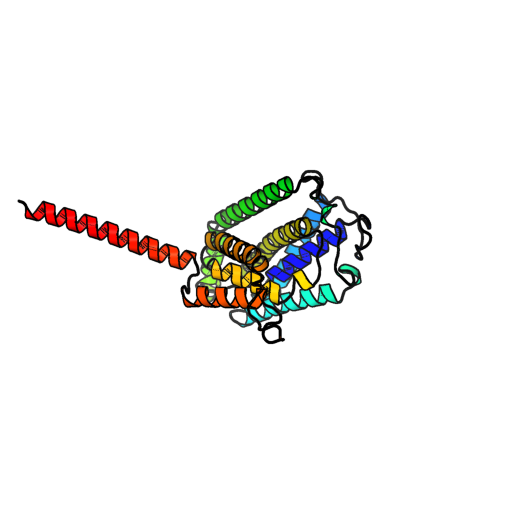LA A C 1
ATOM 1967 O O . ALA A 1 265 ? -4.371 22.745 10.764 1.00 68.00 265 ALA A O 1
ATOM 1968 N N . SER A 1 266 ? -3.317 20.859 10.166 1.00 62.28 266 SER A N 1
ATOM 1969 C CA . SER A 1 266 ? -4.529 20.033 10.112 1.00 62.28 266 SER A CA 1
ATOM 1970 C C . SER A 1 266 ? -4.292 18.600 10.620 1.00 62.28 266 SER A C 1
ATOM 1972 O O . SER A 1 266 ? -3.840 17.737 9.863 1.00 62.28 266 SER A O 1
ATOM 1974 N N . PRO A 1 267 ? -4.731 18.274 11.854 1.00 58.75 267 PRO A N 1
ATOM 1975 C CA . PRO A 1 267 ? -4.665 16.913 12.404 1.00 58.75 267 PRO A CA 1
ATOM 1976 C C . PRO A 1 267 ? -5.489 15.874 11.620 1.00 58.75 267 PRO A C 1
ATOM 1978 O O . PRO A 1 267 ? -5.337 14.674 11.833 1.00 58.75 267 PRO A O 1
ATOM 1981 N N . GLY A 1 268 ? -6.394 16.323 10.739 1.00 61.41 268 GLY A N 1
ATOM 1982 C CA . GLY A 1 268 ? -7.218 15.468 9.877 1.00 61.41 268 GLY A CA 1
ATOM 1983 C C . GLY A 1 268 ? -6.708 15.335 8.437 1.00 61.41 268 GLY A C 1
ATOM 1984 O O . GLY A 1 268 ? -7.414 14.760 7.608 1.00 61.41 268 GLY A O 1
ATOM 1985 N N . GLY A 1 269 ? -5.533 15.889 8.120 1.00 68.44 269 GLY A N 1
ATOM 1986 C CA . GLY A 1 269 ? -5.031 16.004 6.748 1.00 68.44 269 GLY A CA 1
ATOM 1987 C C . GLY A 1 269 ? -5.800 17.039 5.918 1.00 68.44 269 GLY A C 1
ATOM 1988 O O . GLY A 1 269 ? -6.610 17.815 6.443 1.00 68.44 269 GLY A O 1
ATOM 1989 N N . LEU A 1 270 ? -5.563 17.054 4.605 1.00 64.69 270 LEU A N 1
ATOM 1990 C CA . LEU A 1 270 ? -6.192 17.997 3.671 1.00 64.69 270 LEU A CA 1
ATOM 1991 C C . LEU A 1 270 ? -7.717 17.827 3.604 1.00 64.69 270 LEU A C 1
ATOM 1993 O O . LEU A 1 270 ? -8.448 18.817 3.594 1.00 64.69 270 LEU A O 1
ATOM 1997 N N . MET A 1 271 ? -8.217 16.588 3.646 1.00 60.66 271 MET A N 1
ATOM 1998 C CA . MET A 1 271 ? -9.664 16.342 3.645 1.00 60.66 271 MET A CA 1
ATOM 1999 C C . MET A 1 271 ? -10.353 16.787 4.941 1.00 60.66 271 MET A C 1
ATOM 2001 O O . MET A 1 271 ? -11.479 17.275 4.895 1.00 60.66 271 MET A O 1
ATOM 2005 N N . GLY A 1 272 ? -9.685 16.683 6.095 1.00 59.38 272 GLY A N 1
ATOM 2006 C CA . GLY A 1 272 ? -10.226 17.201 7.355 1.00 59.38 272 GLY A CA 1
ATOM 2007 C C . GLY A 1 272 ? -10.343 18.730 7.372 1.00 59.38 272 GLY A C 1
ATOM 2008 O O . GLY A 1 272 ? -11.278 19.272 7.961 1.00 59.38 272 GLY A O 1
ATOM 2009 N N . ALA A 1 273 ? -9.431 19.431 6.692 1.00 64.12 273 ALA A N 1
ATOM 2010 C CA . ALA A 1 273 ? -9.528 20.876 6.497 1.00 64.12 273 ALA A CA 1
ATOM 2011 C C . ALA A 1 273 ? -10.678 21.237 5.540 1.00 64.12 273 ALA A C 1
ATOM 2013 O O . ALA A 1 273 ? -11.443 22.159 5.824 1.00 64.12 273 ALA A O 1
ATOM 2014 N N . TRP A 1 274 ? -10.853 20.464 4.461 1.00 62.41 274 TRP A N 1
ATOM 2015 C CA . TRP A 1 274 ? -11.952 20.641 3.509 1.00 62.41 274 TRP A CA 1
ATOM 2016 C C . TRP A 1 274 ? -13.327 20.509 4.173 1.00 62.41 274 TRP A C 1
ATOM 2018 O O . TRP A 1 274 ? -14.177 21.379 4.006 1.00 62.41 274 TRP A O 1
ATOM 2028 N N . ASP A 1 275 ? -13.528 19.486 5.007 1.00 65.81 275 ASP A N 1
ATOM 2029 C CA . ASP A 1 275 ? -14.788 19.294 5.734 1.00 65.81 275 ASP A CA 1
ATOM 2030 C C . ASP A 1 275 ? -15.102 20.451 6.689 1.00 65.81 275 ASP A C 1
ATOM 2032 O O . ASP A 1 275 ? -16.252 20.876 6.788 1.00 65.81 275 ASP A O 1
ATOM 2036 N N . ARG A 1 276 ? -14.087 20.989 7.381 1.00 64.88 276 ARG A N 1
ATOM 2037 C CA . ARG A 1 276 ? -14.260 22.148 8.271 1.00 64.88 276 ARG A CA 1
ATOM 2038 C C . ARG A 1 276 ? -14.669 23.392 7.489 1.00 64.88 276 ARG A C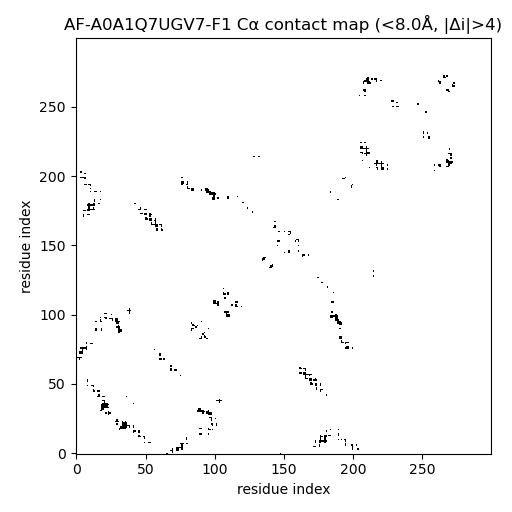 1
ATOM 2040 O O . ARG A 1 276 ? -15.557 24.110 7.936 1.00 64.88 276 ARG A O 1
ATOM 2047 N N . ILE A 1 277 ? -14.071 23.620 6.321 1.00 68.06 277 ILE A N 1
ATOM 2048 C CA . ILE A 1 277 ? -14.409 24.746 5.441 1.00 68.06 277 ILE A CA 1
ATOM 2049 C C . ILE A 1 277 ? -15.826 24.584 4.880 1.00 68.06 277 ILE A C 1
ATOM 2051 O O . ILE A 1 277 ? -16.616 25.524 4.931 1.00 68.06 277 ILE A O 1
ATOM 2055 N N . VAL A 1 278 ? -16.190 23.391 4.403 1.00 71.19 278 VAL A N 1
ATOM 2056 C CA . VAL A 1 278 ? -17.533 23.114 3.869 1.00 71.19 278 VAL A CA 1
ATOM 2057 C C . VAL A 1 278 ? -18.600 23.226 4.960 1.00 71.19 278 VAL A C 1
ATOM 2059 O O . VAL A 1 278 ? -19.642 23.838 4.726 1.00 71.19 278 VAL A O 1
ATOM 2062 N N . ALA A 1 279 ? -18.339 22.710 6.163 1.00 67.12 279 ALA A N 1
ATOM 2063 C CA . ALA A 1 279 ? -19.242 22.849 7.304 1.00 67.12 279 ALA A CA 1
ATOM 2064 C C . ALA A 1 279 ? -19.406 24.317 7.730 1.00 67.12 279 ALA A C 1
ATOM 2066 O O . ALA A 1 279 ? -20.506 24.744 8.078 1.00 67.12 279 ALA A O 1
ATOM 2067 N N . GLU A 1 280 ? -18.339 25.111 7.659 1.00 70.81 280 GLU A N 1
ATOM 2068 C CA . GLU A 1 280 ? -18.374 26.534 7.987 1.00 70.81 280 GLU A CA 1
ATOM 2069 C C . GLU A 1 280 ? -19.131 27.359 6.937 1.00 70.81 280 GLU A C 1
ATOM 2071 O O . GLU A 1 280 ? -19.944 28.216 7.281 1.00 70.81 280 GLU A O 1
ATOM 2076 N N . ILE A 1 281 ? -18.957 27.049 5.650 1.00 72.94 281 ILE A N 1
ATOM 2077 C CA . ILE A 1 281 ? -19.724 27.666 4.558 1.00 72.94 281 ILE A CA 1
ATOM 2078 C C . ILE A 1 281 ? -21.208 27.278 4.649 1.00 72.94 281 ILE A C 1
ATOM 2080 O O . ILE A 1 281 ? -22.078 28.128 4.449 1.00 72.94 281 ILE A O 1
ATOM 2084 N N . ALA A 1 282 ? -21.516 26.024 4.994 1.00 69.75 282 ALA A N 1
ATOM 2085 C CA . ALA A 1 282 ? -22.887 25.564 5.208 1.00 69.75 282 ALA A CA 1
ATOM 2086 C C . ALA A 1 282 ? -23.550 26.260 6.410 1.00 69.75 282 ALA A C 1
ATOM 2088 O O . ALA A 1 282 ? -24.698 26.692 6.303 1.00 69.75 282 ALA A O 1
ATOM 2089 N N . ARG A 1 283 ? -22.818 26.462 7.517 1.00 66.06 283 ARG A N 1
ATOM 2090 C CA . ARG A 1 283 ? -23.296 27.247 8.668 1.00 66.06 283 ARG A CA 1
ATOM 2091 C C . ARG A 1 283 ? -23.555 28.707 8.306 1.00 66.06 283 ARG A C 1
ATOM 2093 O O . ARG A 1 283 ? -24.606 29.236 8.655 1.00 66.06 283 ARG A O 1
ATOM 2100 N N . ARG A 1 284 ? -22.657 29.345 7.549 1.00 65.88 284 ARG A N 1
ATOM 2101 C CA . ARG A 1 284 ? -22.838 30.736 7.095 1.00 65.88 284 ARG A CA 1
ATOM 2102 C C . ARG A 1 284 ? -24.037 30.900 6.158 1.00 65.88 284 ARG A C 1
ATOM 2104 O O . ARG A 1 284 ? -24.773 31.871 6.292 1.00 65.88 284 ARG A O 1
ATOM 2111 N N . ARG A 1 285 ? -24.286 29.935 5.264 1.00 63.72 285 ARG A N 1
ATOM 2112 C CA . ARG A 1 285 ? -25.485 29.928 4.404 1.00 63.72 285 ARG A CA 1
ATOM 2113 C C . ARG A 1 285 ? -26.780 29.690 5.188 1.00 63.72 285 ARG A C 1
ATOM 2115 O O . ARG A 1 285 ? -27.789 30.308 4.866 1.00 63.72 285 ARG A O 1
ATOM 2122 N N . GLY A 1 286 ? -26.754 28.847 6.222 1.00 60.69 286 GLY A N 1
ATOM 2123 C CA . GLY A 1 286 ? -27.901 28.638 7.114 1.00 60.69 286 GLY A CA 1
ATOM 2124 C C . GLY A 1 286 ? -28.271 29.890 7.915 1.00 60.69 286 GLY A C 1
ATOM 2125 O O . GLY A 1 286 ? -29.443 30.245 7.979 1.00 60.69 286 GLY A O 1
ATOM 2126 N N . LEU A 1 287 ? -27.268 30.601 8.443 1.00 59.75 287 LEU A N 1
ATOM 2127 C CA . LEU A 1 287 ? -27.458 31.841 9.209 1.00 59.75 287 LEU A CA 1
ATOM 2128 C C . LEU A 1 287 ? -27.974 33.007 8.349 1.00 59.75 287 LEU A C 1
ATOM 2130 O O . LEU A 1 287 ? -28.776 33.809 8.824 1.00 59.75 287 LEU A O 1
ATOM 2134 N N . MET A 1 288 ? -27.564 33.087 7.077 1.00 57.34 288 MET A N 1
ATOM 2135 C CA . MET A 1 288 ? -28.106 34.075 6.134 1.00 57.34 288 MET A CA 1
ATOM 2136 C C . MET A 1 288 ? -29.588 33.828 5.831 1.00 57.34 288 MET A C 1
ATOM 2138 O O . MET A 1 288 ? -30.351 34.784 5.768 1.00 57.34 288 MET A O 1
ATOM 2142 N N . ARG A 1 289 ? -30.023 32.564 5.721 1.00 57.88 289 ARG A N 1
ATOM 2143 C CA . ARG A 1 289 ? -31.433 32.237 5.453 1.00 57.88 289 ARG A CA 1
ATOM 2144 C C . ARG A 1 289 ? -32.351 32.582 6.629 1.00 57.88 289 ARG A C 1
ATOM 2146 O O . ARG A 1 289 ? -33.439 33.098 6.419 1.00 57.88 289 ARG A O 1
ATOM 2153 N N . THR A 1 290 ? -31.890 32.367 7.862 1.00 59.94 290 THR A N 1
ATOM 2154 C CA . THR A 1 290 ? -32.638 32.755 9.071 1.00 59.94 290 THR A CA 1
ATOM 2155 C C . THR A 1 290 ? -32.690 34.270 9.286 1.00 59.94 290 THR A C 1
ATOM 2157 O O . THR A 1 290 ? -33.665 34.773 9.837 1.00 59.94 290 THR A O 1
ATOM 2160 N N . ALA A 1 291 ? -31.663 35.010 8.852 1.00 59.50 291 ALA A N 1
ATOM 2161 C CA . ALA A 1 291 ? -31.661 36.472 8.920 1.00 59.50 291 ALA A CA 1
ATOM 2162 C C . ALA A 1 291 ? -32.657 37.092 7.922 1.00 59.50 291 ALA A C 1
ATOM 2164 O O . ALA A 1 291 ? -33.353 38.041 8.274 1.00 59.50 291 ALA A O 1
ATOM 2165 N N . ASP A 1 292 ? -32.772 36.517 6.721 1.00 58.69 292 ASP A N 1
ATOM 2166 C CA . ASP A 1 292 ? -33.725 36.949 5.689 1.00 58.69 292 ASP A CA 1
ATOM 2167 C C . ASP A 1 292 ? -35.185 36.651 6.094 1.00 58.69 292 ASP A C 1
ATOM 2169 O O . ASP A 1 292 ? -36.064 37.500 5.961 1.00 58.69 292 ASP A O 1
ATOM 2173 N N . GLU A 1 293 ? -35.444 35.481 6.695 1.00 59.50 293 GLU A N 1
ATOM 2174 C CA . GLU A 1 293 ? -36.766 35.110 7.233 1.00 59.50 293 GLU A CA 1
ATOM 2175 C C . GLU A 1 293 ? -37.183 36.000 8.424 1.00 59.50 293 GLU A C 1
ATOM 2177 O O . GLU A 1 293 ? -38.346 36.394 8.530 1.00 59.50 293 GLU A O 1
ATOM 2182 N N . SER A 1 294 ? -36.240 36.383 9.296 1.00 57.78 294 SER A N 1
ATOM 2183 C CA . SER A 1 294 ? -36.507 37.301 10.415 1.00 57.78 294 SER A CA 1
ATOM 2184 C C . SER A 1 294 ? -36.719 38.752 9.965 1.00 57.78 294 SER A C 1
ATOM 2186 O O . SER A 1 294 ? -37.480 39.471 10.609 1.00 57.78 294 SER A O 1
ATOM 2188 N N . ALA A 1 295 ? -36.065 39.193 8.886 1.00 59.19 295 ALA A N 1
ATOM 2189 C CA . ALA A 1 295 ? -36.276 40.518 8.304 1.00 59.19 295 ALA A CA 1
ATOM 2190 C C . ALA A 1 295 ? -37.621 40.609 7.562 1.00 59.19 295 ALA A C 1
ATOM 2192 O O . ALA A 1 295 ? -38.298 41.631 7.647 1.00 59.19 295 ALA A O 1
ATOM 2193 N N . ALA A 1 296 ? -38.049 39.527 6.902 1.00 59.06 296 ALA A N 1
ATOM 2194 C CA . ALA A 1 296 ? -39.357 39.438 6.255 1.00 59.06 296 ALA A CA 1
ATOM 2195 C C . ALA A 1 296 ? -40.526 39.353 7.260 1.00 59.06 296 ALA A C 1
ATOM 2197 O O . ALA A 1 296 ? -41.608 39.865 6.986 1.00 59.06 296 ALA A O 1
ATOM 2198 N N . GLY A 1 297 ? -40.317 38.737 8.430 1.00 56.38 297 GLY A N 1
ATOM 2199 C CA . GLY A 1 297 ? -41.333 38.616 9.484 1.00 56.38 297 GLY A CA 1
ATOM 2200 C C . GLY A 1 297 ? -41.528 39.862 10.358 1.00 56.38 297 GLY A C 1
ATOM 2201 O O . GLY A 1 297 ? -42.570 39.988 10.989 1.00 56.38 297 GLY A O 1
ATOM 2202 N N . ALA A 1 298 ? -40.563 40.786 10.392 1.00 56.72 298 ALA A N 1
ATOM 2203 C CA . ALA A 1 298 ? -40.641 42.030 11.172 1.00 56.72 298 ALA A CA 1
ATOM 2204 C C . ALA A 1 298 ? -41.308 43.201 10.416 1.00 56.72 298 ALA A C 1
ATOM 2206 O O . ALA A 1 298 ? -41.375 44.312 10.940 1.00 56.72 298 ALA A O 1
ATOM 2207 N N . GLY A 1 299 ? -41.753 42.967 9.175 1.00 55.16 299 GLY A N 1
ATOM 2208 C CA . GLY A 1 299 ? -42.411 43.953 8.311 1.00 55.16 299 GLY A CA 1
ATOM 2209 C C . GLY A 1 299 ? -43.943 43.863 8.251 1.00 55.16 299 GLY A C 1
ATOM 2210 O O . GLY A 1 299 ? -44.534 44.594 7.460 1.00 55.16 299 GLY A O 1
ATOM 2211 N N . ASN A 1 300 ? -44.568 42.992 9.052 1.00 48.75 300 ASN A N 1
ATOM 2212 C CA . ASN A 1 300 ? -46.023 42.880 9.244 1.00 48.75 300 ASN A CA 1
ATOM 2213 C C . ASN A 1 300 ? -46.390 43.192 10.697 1.00 48.75 300 ASN A C 1
ATOM 2215 O O . ASN A 1 300 ? -47.519 43.683 10.911 1.00 48.75 300 ASN A O 1
#